Protein AF-A0A1Z5LEN4-F1 (afdb_monomer_lite)

pLDDT: mean 78.96, std 21.36, range [36.31, 98.56]

Secondary structure (DSSP, 8-state):
--HHHHHHHHHHHHHHHHHHHHHS-----S--TTHHHHHHHHHHHHHHHHHHHHHHHHHHHHHHHHHHHHHHHHHHHHHHHHHHHHHHHHHHHHHHHHHHHHHHHHHHHHHHHHHHHHHHHHHHHHHHHHHHHHHHHHHHHHHHHHHHHHHHHHHHHHHHHHHHHHHHHHHHHHHHHHHHHHHHHHHHHHHHHHHHHHHHHHHHHHHHHHHHS---------S----TTS--S---HHHHHHHHHHHH------------------------------PPPPPP--

Radius of gyration: 89.05 Å; chains: 1; bounding box: 167×60×240 Å

Structure (mmCIF, N/CA/C/O backbone):
data_AF-A0A1Z5LEN4-F1
#
_entry.id   AF-A0A1Z5LEN4-F1
#
loop_
_atom_site.group_PDB
_atom_site.id
_atom_site.type_symbol
_atom_site.label_atom_id
_atom_site.label_alt_id
_atom_site.label_comp_id
_atom_site.label_asym_id
_atom_site.label_entity_id
_atom_site.label_seq_id
_atom_site.pdbx_PDB_ins_code
_atom_site.Cartn_x
_atom_site.Cartn_y
_atom_site.Cartn_z
_atom_site.occupancy
_atom_site.B_iso_or_equiv
_atom_site.auth_seq_id
_atom_site.auth_comp_id
_atom_site.auth_asym_id
_atom_site.auth_atom_id
_atom_site.pdbx_PDB_model_num
ATOM 1 N N . MET A 1 1 ? 47.165 37.281 -137.005 1.00 55.81 1 MET A N 1
ATOM 2 C CA . MET A 1 1 ? 47.012 37.035 -135.549 1.00 55.81 1 MET A CA 1
ATOM 3 C C . MET A 1 1 ? 46.888 35.556 -135.161 1.00 55.81 1 MET A C 1
ATOM 5 O O . MET A 1 1 ? 47.141 35.258 -134.006 1.00 55.81 1 MET A O 1
ATOM 9 N N . LEU A 1 2 ? 46.573 34.624 -136.074 1.00 56.28 2 LEU A N 1
ATOM 10 C CA . LEU A 1 2 ? 46.607 33.175 -135.789 1.00 56.28 2 LEU A CA 1
ATOM 11 C C . LEU A 1 2 ? 47.996 32.533 -135.992 1.00 56.28 2 LEU A C 1
ATOM 13 O O . LEU A 1 2 ? 48.290 31.515 -135.376 1.00 56.28 2 LEU A O 1
ATOM 17 N N . GLU A 1 3 ? 48.879 33.141 -136.791 1.00 65.62 3 GLU A N 1
ATOM 18 C CA . GLU A 1 3 ? 50.239 32.616 -137.015 1.00 65.62 3 GLU A CA 1
ATOM 19 C C . GLU A 1 3 ? 51.148 32.733 -135.787 1.00 65.62 3 GLU A C 1
ATOM 21 O O . GLU A 1 3 ? 51.896 31.810 -135.491 1.00 65.62 3 GLU A O 1
ATOM 26 N N . ASN A 1 4 ? 51.002 33.803 -135.002 1.00 70.56 4 ASN A N 1
ATOM 27 C CA . ASN A 1 4 ? 51.760 33.983 -133.761 1.00 70.56 4 ASN A CA 1
ATOM 28 C C . ASN A 1 4 ? 51.373 32.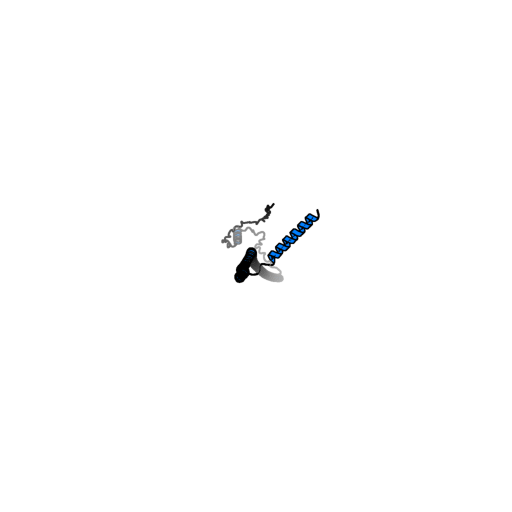918 -132.709 1.00 70.56 4 ASN A C 1
ATOM 30 O O . ASN A 1 4 ? 52.216 32.404 -131.985 1.00 70.56 4 ASN A O 1
ATOM 34 N N . LEU A 1 5 ? 50.101 32.501 -132.682 1.00 72.06 5 LEU A N 1
ATOM 35 C CA . LEU A 1 5 ? 49.625 31.414 -131.817 1.00 72.06 5 LEU A CA 1
ATOM 36 C C . LEU A 1 5 ? 50.157 30.046 -132.277 1.00 72.06 5 LEU A C 1
ATOM 38 O O . LEU A 1 5 ? 50.504 29.213 -131.444 1.00 72.06 5 LEU A O 1
ATOM 42 N N . ARG A 1 6 ? 50.286 29.840 -133.595 1.00 78.25 6 ARG A N 1
ATOM 43 C CA . ARG A 1 6 ? 50.890 28.637 -134.182 1.00 78.25 6 ARG A CA 1
ATOM 44 C C . ARG A 1 6 ? 52.378 28.530 -133.838 1.00 78.25 6 ARG A C 1
ATOM 46 O O . ARG A 1 6 ? 52.797 27.469 -133.396 1.00 78.25 6 ARG A O 1
ATOM 53 N N . GLU A 1 7 ? 53.156 29.605 -133.971 1.00 77.94 7 GLU A N 1
ATOM 54 C CA . GLU A 1 7 ? 54.572 29.619 -133.561 1.00 77.94 7 GLU A CA 1
ATOM 55 C C . GLU A 1 7 ? 54.745 29.342 -132.065 1.00 77.94 7 GLU A C 1
ATOM 57 O O . GLU A 1 7 ? 55.601 28.542 -131.689 1.00 77.94 7 GLU A O 1
ATOM 62 N N . LYS A 1 8 ? 53.887 29.911 -131.207 1.00 77.81 8 LYS A N 1
ATOM 63 C CA . LYS A 1 8 ? 53.914 29.598 -129.770 1.00 77.81 8 LYS A CA 1
ATOM 64 C C . LYS A 1 8 ? 53.564 28.142 -129.475 1.00 77.81 8 LYS A C 1
ATOM 66 O O . LYS A 1 8 ? 54.169 27.555 -128.587 1.00 77.81 8 LYS A O 1
ATOM 71 N N . P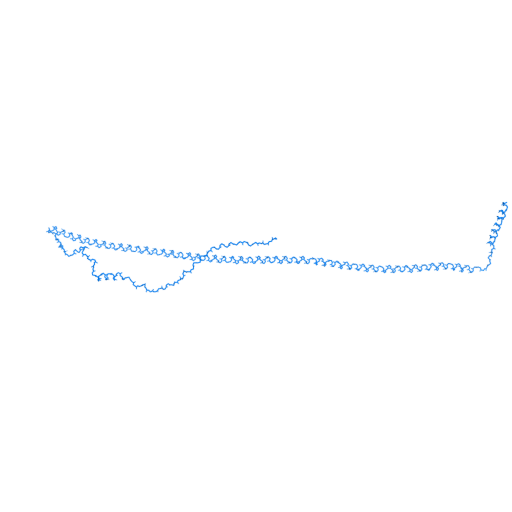HE A 1 9 ? 52.643 27.536 -130.222 1.00 79.31 9 PHE A N 1
ATOM 72 C CA . PHE A 1 9 ? 52.327 26.116 -130.056 1.00 79.31 9 PHE A CA 1
ATOM 73 C C . PHE A 1 9 ? 53.481 25.212 -130.514 1.00 79.31 9 PHE A C 1
ATOM 75 O O . PHE A 1 9 ? 53.780 24.231 -129.839 1.00 79.31 9 PHE A O 1
ATOM 82 N N . TYR A 1 10 ? 54.178 25.568 -131.602 1.00 78.31 10 TYR A N 1
ATOM 83 C CA . TYR A 1 10 ? 55.389 24.857 -132.029 1.00 78.31 10 TYR A CA 1
ATOM 84 C C . TYR A 1 10 ? 56.527 24.992 -131.013 1.00 78.31 10 TYR A C 1
ATOM 86 O O . TYR A 1 10 ? 57.154 23.987 -130.701 1.00 78.31 10 TYR A O 1
ATOM 94 N N . SER A 1 11 ? 56.748 26.181 -130.442 1.00 77.19 11 SER A N 1
ATOM 95 C CA . SER A 1 11 ? 57.733 26.392 -129.368 1.00 77.19 11 SER A CA 1
ATOM 96 C C . SER A 1 11 ? 57.402 25.568 -128.123 1.00 77.19 11 SER A C 1
ATOM 98 O O . SER A 1 11 ? 58.272 24.873 -127.618 1.00 77.19 11 SER A O 1
ATOM 100 N N . VAL A 1 12 ? 56.143 25.550 -127.675 1.00 80.50 12 VAL A N 1
ATOM 101 C CA . VAL A 1 12 ? 55.735 24.752 -126.505 1.00 80.50 12 VAL A CA 1
ATOM 102 C C . VAL A 1 12 ? 55.845 23.252 -126.780 1.00 80.50 12 VAL A C 1
ATOM 104 O O . VAL A 1 12 ? 56.253 22.492 -125.906 1.00 80.50 12 VAL A O 1
ATOM 107 N N . GLN A 1 13 ? 55.517 22.805 -127.994 1.00 78.94 13 GLN A N 1
ATOM 108 C CA . GLN A 1 13 ? 55.684 21.407 -128.382 1.00 78.94 13 GLN A CA 1
ATOM 109 C C . GLN A 1 13 ? 57.166 21.015 -128.440 1.00 78.94 13 GLN A C 1
ATOM 111 O O . GLN A 1 13 ? 57.513 19.902 -128.045 1.00 78.94 13 GLN A O 1
ATOM 116 N N . GLN A 1 14 ? 58.038 21.910 -128.902 1.00 75.81 14 GLN A N 1
ATOM 117 C CA . GLN A 1 14 ? 59.477 21.677 -128.959 1.00 75.81 14 GLN A CA 1
ATOM 118 C C . GLN A 1 14 ? 60.096 21.681 -127.556 1.00 75.81 14 GLN A C 1
ATOM 120 O O . GLN A 1 14 ? 60.809 20.739 -127.237 1.00 75.81 14 GLN A O 1
ATOM 125 N N . ASP A 1 15 ? 59.704 22.609 -126.679 1.00 75.88 15 ASP A N 1
ATOM 126 C CA . ASP A 1 15 ? 60.124 22.646 -125.270 1.00 75.88 15 ASP A CA 1
ATOM 127 C C . ASP A 1 15 ? 59.648 21.407 -124.497 1.00 75.88 15 ASP A C 1
ATOM 129 O O . ASP A 1 15 ? 60.394 20.829 -123.707 1.00 75.88 15 ASP A O 1
ATOM 133 N N . LEU A 1 16 ? 58.421 20.936 -124.750 1.00 76.88 16 LEU A N 1
ATOM 134 C CA . LEU A 1 16 ? 57.931 19.677 -124.181 1.00 76.88 16 LEU A CA 1
ATOM 135 C C . LEU A 1 16 ? 58.698 18.473 -124.727 1.00 76.88 16 LEU A C 1
ATOM 137 O O . LEU A 1 16 ? 59.003 17.560 -123.966 1.00 76.88 16 LEU A O 1
ATOM 141 N N . THR A 1 17 ? 59.037 18.468 -126.017 1.00 75.94 17 THR A N 1
ATOM 142 C CA . THR A 1 17 ? 59.793 17.374 -126.643 1.00 75.94 17 THR A CA 1
ATOM 143 C C . THR A 1 17 ? 61.252 17.361 -126.178 1.00 75.94 17 THR A C 1
ATOM 145 O O . THR A 1 17 ? 61.803 16.288 -125.948 1.00 75.94 17 THR A O 1
ATOM 148 N N . GLU A 1 18 ? 61.876 18.522 -125.978 1.00 68.38 18 GLU A N 1
ATOM 149 C CA . GLU A 1 18 ? 63.229 18.658 -125.428 1.00 68.38 18 GLU A CA 1
ATOM 150 C C . GLU A 1 18 ? 63.265 18.311 -123.934 1.00 68.38 18 GLU A C 1
ATOM 152 O O . GLU A 1 18 ? 64.155 17.579 -123.499 1.00 68.38 18 GLU A O 1
ATOM 157 N N . SER A 1 19 ? 62.243 18.706 -123.168 1.00 66.81 19 SER A N 1
ATOM 158 C CA . SER A 1 19 ? 62.073 18.290 -121.771 1.00 66.81 19 SER A CA 1
ATOM 159 C C . SER A 1 19 ? 61.919 16.768 -121.650 1.00 66.81 19 SER A C 1
ATOM 161 O O . SER A 1 19 ? 62.643 16.132 -120.885 1.00 66.81 19 SER A O 1
ATOM 163 N N . LEU A 1 20 ? 61.076 16.135 -122.478 1.00 67.75 20 LEU A N 1
ATOM 164 C CA . LEU A 1 20 ? 60.919 14.672 -122.494 1.00 67.75 20 LEU A CA 1
ATOM 165 C C . LEU A 1 20 ? 62.183 13.948 -122.975 1.00 67.75 20 LEU A C 1
ATOM 167 O O . LEU A 1 20 ? 62.536 12.897 -122.436 1.00 67.75 20 LEU A O 1
ATOM 171 N N . ARG A 1 21 ? 62.916 14.508 -123.941 1.00 65.44 21 ARG A N 1
ATOM 172 C CA . ARG A 1 21 ? 64.181 13.925 -124.409 1.00 65.44 21 ARG A CA 1
ATOM 173 C C . ARG A 1 21 ? 65.268 13.972 -123.327 1.00 65.44 21 ARG A C 1
ATOM 175 O O . ARG A 1 21 ? 66.026 13.011 -123.221 1.00 65.44 21 ARG A O 1
ATOM 182 N N . ASN A 1 22 ? 65.271 14.993 -122.466 1.00 60.12 22 ASN A N 1
ATOM 183 C CA . ASN A 1 22 ? 66.148 15.056 -121.291 1.00 60.12 22 ASN A CA 1
ATOM 184 C C . ASN A 1 22 ? 65.773 14.060 -120.178 1.00 60.12 22 ASN A C 1
ATOM 186 O O . ASN A 1 22 ? 66.643 13.692 -119.392 1.00 60.12 22 ASN A O 1
ATOM 190 N N . PHE A 1 23 ? 64.528 13.573 -120.124 1.00 53.78 23 PHE A N 1
ATOM 191 C CA . PHE A 1 23 ? 64.125 12.522 -119.179 1.00 53.78 23 PHE A CA 1
ATOM 192 C C . PHE A 1 23 ? 64.352 11.092 -119.696 1.00 53.78 23 PHE A C 1
ATOM 194 O O . PHE A 1 23 ? 64.382 10.165 -118.891 1.00 53.78 23 PHE A O 1
ATOM 201 N N . THR A 1 24 ? 64.545 10.892 -121.007 1.00 54.00 24 THR A N 1
ATOM 202 C CA . THR A 1 24 ? 64.534 9.541 -121.611 1.00 54.00 24 THR A CA 1
ATOM 203 C C . THR A 1 24 ? 65.908 9.032 -122.081 1.00 54.00 24 THR A C 1
ATOM 205 O O . THR A 1 24 ? 65.989 7.950 -122.655 1.00 54.00 24 THR A O 1
ATOM 208 N N . LEU A 1 25 ? 67.012 9.751 -121.831 1.00 48.91 25 LEU A N 1
ATOM 209 C CA . LEU A 1 25 ? 68.362 9.246 -122.124 1.00 48.91 25 LEU A CA 1
ATOM 210 C C . LEU A 1 25 ? 69.426 9.792 -121.156 1.00 48.91 25 LEU A C 1
ATOM 212 O O . LEU A 1 25 ? 70.286 10.585 -121.528 1.00 48.91 25 LEU A O 1
ATOM 216 N N . VAL A 1 26 ? 69.397 9.315 -119.912 1.00 45.88 26 VAL A N 1
ATOM 217 C CA . VAL A 1 26 ? 70.617 9.192 -119.101 1.00 45.88 26 VAL A CA 1
ATOM 218 C C . VAL A 1 26 ? 70.755 7.719 -118.745 1.00 45.88 26 VAL A C 1
ATOM 220 O O . VAL A 1 26 ? 70.235 7.241 -117.739 1.00 45.88 26 VAL A O 1
ATOM 223 N N . GLU A 1 27 ? 71.409 6.989 -119.647 1.00 44.22 27 GLU A N 1
ATOM 224 C CA . GLU A 1 27 ? 71.818 5.611 -119.424 1.00 44.22 27 GLU A CA 1
ATOM 225 C C . GLU A 1 27 ? 72.762 5.507 -118.219 1.00 44.22 27 GLU A C 1
ATOM 227 O O . GLU A 1 27 ? 73.628 6.344 -117.950 1.00 44.22 27 GLU A O 1
ATOM 232 N N . VAL A 1 28 ? 72.540 4.427 -117.481 1.00 48.22 28 VAL A N 1
ATOM 233 C CA . VAL A 1 28 ? 73.192 4.017 -116.246 1.00 48.22 28 VAL A CA 1
ATOM 234 C C . VAL A 1 28 ? 74.698 3.850 -116.444 1.00 48.22 28 VAL A C 1
ATOM 236 O O . VAL A 1 28 ? 75.152 2.937 -117.126 1.00 48.22 28 VAL A O 1
ATOM 239 N N . SER A 1 29 ? 75.483 4.674 -115.751 1.00 40.59 29 SER A N 1
ATOM 240 C CA . SER A 1 29 ? 76.912 4.439 -115.515 1.00 40.59 29 SER A CA 1
ATOM 241 C C . SER A 1 29 ? 77.114 3.963 -114.067 1.00 40.59 29 SER A C 1
ATOM 243 O O . SER A 1 29 ? 77.237 4.755 -113.138 1.00 40.59 29 SER A O 1
ATOM 245 N N . THR A 1 30 ? 76.987 2.649 -113.865 1.00 45.97 30 THR A N 1
ATOM 246 C CA . THR A 1 30 ? 77.842 1.771 -113.027 1.00 45.97 30 THR A CA 1
ATOM 247 C C . THR A 1 30 ? 78.454 2.252 -111.689 1.00 45.97 30 THR A C 1
ATOM 249 O O . THR A 1 30 ? 79.487 1.724 -111.285 1.00 45.97 30 THR A O 1
ATOM 252 N N . GLN A 1 31 ? 77.813 3.143 -110.919 1.00 46.28 31 GLN A N 1
ATOM 253 C CA . GLN A 1 31 ? 78.224 3.452 -109.526 1.00 46.28 31 GLN A CA 1
ATOM 254 C C . GLN A 1 31 ? 77.080 3.616 -108.495 1.00 46.28 31 GLN A C 1
ATOM 256 O O . GLN A 1 31 ? 77.348 3.853 -107.320 1.00 46.28 31 GLN A O 1
ATOM 261 N N . LYS A 1 32 ? 75.805 3.434 -108.874 1.00 41.22 32 LYS A N 1
ATOM 262 C CA . LYS A 1 32 ? 74.643 3.712 -107.993 1.00 41.22 32 LYS A CA 1
ATOM 263 C C . LYS A 1 32 ? 74.188 2.568 -107.073 1.00 41.22 32 LYS A C 1
ATOM 265 O O . LYS A 1 32 ? 73.579 2.830 -106.043 1.00 41.22 32 LYS A O 1
ATOM 270 N N . HIS A 1 33 ? 74.537 1.317 -107.370 1.00 43.06 33 HIS A N 1
ATOM 271 C CA . HIS A 1 33 ? 73.877 0.159 -106.745 1.00 43.06 33 HIS A CA 1
ATOM 272 C C . HIS A 1 33 ? 74.261 -0.129 -105.274 1.00 43.06 33 HIS A C 1
ATOM 274 O O . HIS A 1 33 ? 73.631 -0.972 -104.641 1.00 43.06 33 HIS A O 1
ATOM 280 N N . LYS A 1 34 ? 75.286 0.544 -104.719 1.00 44.47 34 LYS A N 1
ATOM 281 C CA . LYS A 1 34 ? 75.640 0.462 -103.283 1.00 44.47 34 LYS A CA 1
ATOM 282 C C . LYS A 1 34 ? 75.012 1.572 -102.438 1.00 44.47 34 LYS A C 1
ATOM 284 O O . LYS A 1 34 ? 74.640 1.308 -101.306 1.00 44.47 34 LYS A O 1
ATOM 289 N N . LEU A 1 35 ? 74.867 2.780 -102.986 1.00 49.25 35 LEU A N 1
ATOM 290 C CA . LEU A 1 35 ? 74.254 3.900 -102.266 1.00 49.25 35 LEU A CA 1
ATOM 291 C C . LEU A 1 35 ? 72.730 3.758 -102.228 1.00 49.25 35 LEU A C 1
ATOM 293 O O . LEU A 1 35 ? 72.135 3.979 -101.186 1.00 49.25 35 LEU A O 1
ATOM 297 N N . GLU A 1 36 ? 72.093 3.312 -103.311 1.00 47.50 36 GLU A N 1
ATOM 298 C CA . GLU A 1 36 ? 70.630 3.158 -103.354 1.00 47.50 36 GLU A CA 1
ATOM 299 C C . GLU A 1 36 ? 70.115 2.140 -102.319 1.00 47.50 36 GLU A C 1
ATOM 301 O O . GLU A 1 36 ? 69.117 2.394 -101.653 1.00 47.50 36 GLU A O 1
ATOM 306 N N . HIS A 1 37 ? 70.863 1.054 -102.085 1.00 51.31 37 HIS A N 1
ATOM 307 C CA . HIS A 1 37 ? 70.510 0.040 -101.088 1.00 51.31 37 HIS A CA 1
ATOM 308 C C . HIS A 1 37 ? 70.698 0.526 -99.641 1.00 51.31 37 HIS A C 1
ATOM 310 O O . HIS A 1 37 ? 69.902 0.175 -98.775 1.00 51.31 37 HIS A O 1
ATOM 316 N N . ASP A 1 38 ? 71.704 1.367 -99.374 1.00 53.91 38 ASP A N 1
ATOM 317 C CA . ASP A 1 38 ? 71.895 1.986 -98.056 1.00 53.91 38 ASP A CA 1
ATOM 318 C C . ASP A 1 38 ? 70.868 3.101 -97.789 1.00 53.91 38 ASP A C 1
ATOM 320 O O . ASP A 1 38 ? 70.383 3.215 -96.666 1.00 53.91 38 ASP A O 1
ATOM 324 N N . TYR A 1 39 ? 70.468 3.881 -98.803 1.00 55.31 39 TYR A N 1
ATOM 325 C CA . TYR A 1 39 ? 69.417 4.901 -98.670 1.00 55.31 39 TYR A CA 1
ATOM 326 C C . TYR A 1 39 ? 68.023 4.283 -98.496 1.00 55.31 39 TYR A C 1
ATOM 328 O O . TYR A 1 39 ? 67.263 4.743 -97.646 1.00 55.31 39 TYR A O 1
ATOM 336 N N . GLU A 1 40 ? 67.693 3.227 -99.242 1.00 56.28 40 GLU A N 1
ATOM 337 C CA . GLU A 1 40 ? 66.425 2.502 -99.104 1.00 56.28 40 GLU A CA 1
ATOM 338 C C . GLU A 1 40 ? 66.351 1.775 -97.752 1.00 56.28 40 GLU A C 1
ATOM 340 O O . GLU A 1 40 ? 65.358 1.909 -97.038 1.00 56.28 40 GLU A O 1
ATOM 345 N N . LYS A 1 41 ? 67.447 1.127 -97.323 1.00 60.25 41 LYS A N 1
ATOM 346 C CA . LYS A 1 41 ? 67.565 0.506 -95.996 1.00 60.25 41 LYS A CA 1
ATOM 347 C C . LYS A 1 41 ? 67.463 1.526 -94.861 1.00 60.25 41 LYS A C 1
ATOM 349 O O . LYS A 1 41 ? 66.790 1.252 -93.872 1.00 60.25 41 LYS A O 1
ATOM 354 N N . HIS A 1 42 ? 68.077 2.703 -94.995 1.00 60.31 42 HIS A N 1
ATOM 355 C CA . HIS A 1 42 ? 67.987 3.784 -94.008 1.00 60.31 42 HIS A CA 1
ATOM 356 C C . HIS A 1 42 ? 66.581 4.405 -93.952 1.00 60.31 42 HIS A C 1
ATOM 358 O O . HIS A 1 42 ? 66.129 4.779 -92.873 1.00 60.31 42 HIS A O 1
ATOM 364 N N . LEU A 1 43 ? 65.854 4.484 -95.073 1.00 61.88 43 LEU A N 1
ATOM 365 C CA . LEU A 1 43 ? 64.452 4.923 -95.090 1.00 61.88 43 LEU A CA 1
ATOM 366 C C . LEU A 1 43 ? 63.530 3.889 -94.428 1.00 61.88 43 LEU A C 1
ATOM 368 O O . LEU A 1 43 ? 62.666 4.253 -93.630 1.00 61.88 43 LEU A O 1
ATOM 372 N N . THR A 1 44 ? 63.741 2.598 -94.706 1.00 64.81 44 THR A N 1
ATOM 373 C CA . THR A 1 44 ? 63.004 1.515 -94.037 1.00 64.81 44 THR A CA 1
ATOM 374 C C . THR A 1 44 ? 63.355 1.404 -92.552 1.00 64.81 44 THR A C 1
ATOM 376 O O . THR A 1 44 ? 62.461 1.166 -91.743 1.00 64.81 44 THR A O 1
ATOM 379 N N . ASN A 1 45 ? 64.614 1.650 -92.166 1.00 70.44 45 ASN A N 1
ATOM 380 C CA . ASN A 1 45 ? 65.028 1.714 -90.763 1.00 70.44 45 ASN A CA 1
ATOM 381 C C . ASN A 1 45 ? 64.429 2.931 -90.055 1.00 70.44 45 ASN A C 1
ATOM 383 O O . ASN A 1 45 ? 63.936 2.774 -88.950 1.00 70.44 45 ASN A O 1
ATOM 387 N N . ALA A 1 46 ? 64.382 4.107 -90.689 1.00 73.56 46 ALA A N 1
ATOM 388 C CA . ALA A 1 46 ? 63.745 5.290 -90.107 1.00 73.56 46 ALA A CA 1
ATOM 389 C C . ALA A 1 46 ? 62.241 5.070 -89.851 1.00 73.56 46 ALA A C 1
ATOM 391 O O . ALA A 1 46 ? 61.718 5.491 -88.821 1.00 73.56 46 ALA A O 1
ATOM 392 N N . GLY A 1 47 ? 61.547 4.360 -90.750 1.00 83.81 47 GLY A N 1
ATOM 393 C CA . GLY A 1 47 ? 60.161 3.937 -90.533 1.00 83.81 47 GLY A CA 1
ATOM 394 C C . GLY A 1 47 ? 60.010 2.930 -89.386 1.00 83.81 47 GLY A C 1
ATOM 395 O O . GLY A 1 47 ? 59.089 3.052 -88.580 1.00 83.81 47 GLY A O 1
ATOM 396 N N . ALA A 1 48 ? 60.930 1.966 -89.280 1.00 84.69 48 ALA A N 1
ATOM 397 C CA . ALA A 1 48 ? 60.944 0.975 -88.204 1.00 84.69 48 ALA A CA 1
ATOM 398 C C . ALA A 1 48 ? 61.283 1.590 -86.833 1.00 84.69 48 ALA A C 1
ATOM 400 O O . ALA A 1 48 ? 60.651 1.246 -85.840 1.00 84.69 48 ALA A O 1
ATOM 401 N N . GLU A 1 49 ? 62.229 2.528 -86.776 1.00 86.06 49 GLU A N 1
ATOM 402 C CA . GLU A 1 49 ? 62.615 3.263 -85.566 1.00 86.06 49 GLU A CA 1
ATOM 403 C C . GLU A 1 49 ? 61.485 4.175 -85.080 1.00 86.06 49 GLU A C 1
ATOM 405 O O . GLU A 1 49 ? 61.203 4.216 -83.884 1.00 86.06 49 GLU A O 1
ATOM 410 N N . LEU A 1 50 ? 60.781 4.852 -85.996 1.00 89.31 50 LEU A N 1
ATOM 411 C CA . LEU A 1 50 ? 59.612 5.664 -85.657 1.00 89.31 50 LEU A CA 1
ATOM 412 C C . LEU A 1 50 ? 58.461 4.803 -85.119 1.00 89.31 50 LEU A C 1
ATOM 414 O O . LEU A 1 50 ? 57.836 5.159 -84.120 1.00 89.31 50 LEU A O 1
ATOM 418 N N . LEU A 1 51 ? 58.192 3.662 -85.760 1.00 91.31 51 LEU A N 1
ATOM 419 C CA . LEU A 1 51 ? 57.182 2.717 -85.287 1.00 91.31 51 LEU A CA 1
ATOM 420 C C . LEU A 1 51 ? 57.553 2.156 -83.912 1.00 91.31 51 LEU A C 1
ATOM 422 O O . LEU A 1 51 ? 56.703 2.126 -83.027 1.00 91.31 51 LEU A O 1
ATOM 426 N N . HIS A 1 52 ? 58.815 1.766 -83.719 1.00 90.62 52 HIS A N 1
ATOM 427 C CA . HIS A 1 52 ? 59.319 1.288 -82.436 1.00 90.62 52 HIS A CA 1
ATOM 428 C C . HIS A 1 52 ? 59.192 2.365 -81.354 1.00 90.62 52 HIS A C 1
ATOM 430 O O . HIS A 1 52 ? 58.720 2.065 -80.265 1.00 90.62 52 HIS A O 1
ATOM 436 N N . TYR A 1 53 ? 59.549 3.622 -81.644 1.00 93.38 53 TYR A N 1
ATOM 437 C CA . TYR A 1 53 ? 59.388 4.736 -80.706 1.00 93.38 53 TYR A CA 1
ATOM 438 C C . TYR A 1 53 ? 57.934 4.876 -80.249 1.00 93.38 53 TYR A C 1
ATOM 440 O O . TYR A 1 53 ? 57.665 4.848 -79.050 1.00 93.38 53 TYR A O 1
ATOM 448 N N . TYR A 1 54 ? 56.985 4.946 -81.189 1.00 95.06 54 TYR A N 1
ATOM 449 C CA . TYR A 1 54 ? 55.573 5.039 -80.824 1.00 95.06 54 TYR A CA 1
ATOM 450 C C . TYR A 1 54 ? 55.081 3.794 -80.089 1.00 95.06 54 TYR A C 1
ATOM 452 O O . TYR A 1 54 ? 54.333 3.936 -79.129 1.00 95.06 54 TYR A O 1
ATOM 460 N N . GLN A 1 55 ? 55.499 2.593 -80.493 1.00 95.44 55 GLN A N 1
ATOM 461 C CA . GLN A 1 55 ? 55.121 1.355 -79.816 1.00 95.44 55 GLN A CA 1
ATOM 462 C C . GLN A 1 55 ? 55.620 1.328 -78.365 1.00 95.44 55 GLN A C 1
ATOM 464 O O . GLN A 1 55 ? 54.829 1.040 -77.472 1.00 95.44 55 GLN A O 1
ATOM 469 N N . SER A 1 56 ? 56.882 1.688 -78.118 1.00 94.44 56 SER A N 1
ATOM 470 C CA . SER A 1 56 ? 57.446 1.769 -76.766 1.00 94.44 56 SER A CA 1
ATOM 471 C C . SER A 1 56 ? 56.770 2.854 -75.928 1.00 94.44 56 SER A C 1
ATOM 473 O O . SER A 1 56 ? 56.410 2.603 -74.785 1.00 94.44 56 SER A O 1
ATOM 475 N N . THR A 1 57 ? 56.510 4.041 -76.488 1.00 95.12 57 THR A N 1
ATOM 476 C CA . THR A 1 57 ? 55.779 5.096 -75.765 1.00 95.12 57 THR A CA 1
ATOM 477 C C . THR A 1 57 ? 54.342 4.675 -75.441 1.00 95.12 57 THR A C 1
ATOM 479 O O . THR A 1 57 ? 53.842 4.964 -74.356 1.00 95.12 57 THR A O 1
ATOM 482 N N . TRP A 1 58 ? 53.664 3.967 -76.349 1.00 96.75 58 TRP A N 1
ATOM 483 C CA . TRP A 1 58 ? 52.334 3.412 -76.085 1.00 96.75 58 TRP A CA 1
ATOM 484 C C . TRP A 1 58 ? 52.359 2.342 -74.992 1.00 96.75 58 TRP A C 1
ATOM 486 O O . TRP A 1 58 ? 51.468 2.333 -74.146 1.00 96.75 58 TRP A O 1
ATOM 496 N N . GLU A 1 59 ? 53.368 1.473 -74.989 1.00 96.12 59 GLU A N 1
ATOM 497 C CA . GLU A 1 59 ? 53.576 0.467 -73.944 1.00 96.12 59 GLU A CA 1
ATOM 498 C C . GLU A 1 59 ? 53.816 1.120 -72.573 1.00 96.12 59 GLU A C 1
ATOM 500 O O . GLU A 1 59 ? 53.170 0.748 -71.596 1.00 96.12 59 GLU A O 1
ATOM 505 N N . GLU A 1 60 ? 54.659 2.154 -72.499 1.00 96.56 60 GLU A N 1
ATOM 506 C CA . GLU A 1 60 ? 54.889 2.928 -71.272 1.00 96.56 60 GLU A CA 1
ATOM 507 C C . GLU A 1 60 ? 53.598 3.580 -70.753 1.00 96.56 60 GLU A C 1
ATOM 509 O O . GLU A 1 60 ? 53.256 3.438 -69.578 1.00 96.56 60 GLU A O 1
ATOM 514 N N . ILE A 1 61 ? 52.834 4.248 -71.627 1.00 96.50 61 ILE A N 1
ATOM 515 C CA . ILE A 1 61 ? 51.544 4.857 -71.263 1.00 96.50 61 ILE A CA 1
ATOM 516 C C . ILE A 1 61 ? 50.550 3.792 -70.787 1.00 96.50 61 ILE A C 1
ATOM 518 O O . ILE A 1 61 ? 49.810 4.026 -69.829 1.00 96.50 61 ILE A O 1
ATOM 522 N N . HIS A 1 62 ? 50.516 2.626 -71.436 1.00 97.12 62 HIS A N 1
ATOM 523 C CA . HIS A 1 62 ? 49.644 1.528 -71.033 1.00 97.12 62 HIS A CA 1
ATOM 524 C C . HIS A 1 62 ? 50.002 1.012 -69.637 1.00 97.12 62 HIS A C 1
ATOM 526 O O . HIS A 1 62 ? 49.113 0.915 -68.792 1.00 97.12 62 HIS A O 1
ATOM 532 N N . ASN A 1 63 ? 51.291 0.794 -69.365 1.00 96.69 63 ASN A N 1
ATOM 533 C CA . ASN A 1 63 ? 51.774 0.380 -68.049 1.00 96.69 63 ASN A CA 1
ATOM 534 C C . ASN A 1 63 ? 51.415 1.411 -66.967 1.00 96.69 63 ASN A C 1
ATOM 536 O O . ASN A 1 63 ? 50.896 1.040 -65.915 1.00 96.69 63 ASN A O 1
ATOM 540 N N . TYR A 1 64 ? 51.595 2.712 -67.233 1.00 97.25 64 TYR A N 1
ATOM 541 C CA . TYR A 1 64 ? 51.191 3.761 -66.289 1.00 97.25 64 TYR A CA 1
ATOM 542 C C . TYR A 1 64 ? 49.681 3.794 -66.044 1.00 97.25 64 TYR A C 1
ATOM 544 O O . TYR A 1 64 ? 49.249 3.994 -64.907 1.00 97.25 64 TYR A O 1
ATOM 552 N N . ASN A 1 65 ? 48.865 3.583 -67.079 1.00 97.25 65 ASN A N 1
ATOM 553 C CA . ASN A 1 65 ? 47.417 3.493 -66.917 1.00 97.25 65 ASN A CA 1
ATOM 554 C C . ASN A 1 65 ? 47.005 2.258 -66.111 1.00 97.25 65 ASN A C 1
ATOM 556 O O . ASN A 1 65 ? 46.103 2.364 -65.284 1.00 97.25 65 ASN A O 1
ATOM 560 N N . GLU A 1 66 ? 47.662 1.115 -66.310 1.00 97.06 66 GLU A N 1
ATOM 561 C CA . GLU A 1 66 ? 47.381 -0.102 -65.547 1.00 97.06 66 GLU A CA 1
ATOM 562 C C . GLU A 1 66 ? 47.761 0.064 -64.068 1.00 97.06 66 GLU A C 1
ATOM 564 O O . GLU A 1 66 ? 46.978 -0.279 -63.182 1.00 97.06 66 GLU A O 1
ATOM 569 N N . GLU A 1 67 ? 48.922 0.657 -63.774 1.00 96.69 67 GLU A N 1
ATOM 570 C CA . GLU A 1 67 ? 49.310 0.989 -62.399 1.00 96.69 67 GLU A CA 1
ATOM 571 C C . GLU A 1 67 ? 48.357 1.996 -61.749 1.00 96.69 67 GLU A C 1
ATOM 573 O O . GLU A 1 67 ? 48.018 1.860 -60.572 1.00 96.69 67 GLU A O 1
ATOM 578 N N . ASN A 1 68 ? 47.915 3.011 -62.495 1.00 97.31 68 ASN A N 1
ATOM 579 C CA . ASN A 1 68 ? 46.957 3.990 -61.993 1.00 97.31 68 ASN A CA 1
ATOM 580 C C . ASN A 1 68 ? 45.586 3.349 -61.724 1.00 97.31 68 ASN A C 1
ATOM 582 O O . ASN A 1 68 ? 44.972 3.636 -60.700 1.00 97.31 68 ASN A O 1
ATOM 586 N N . ALA A 1 69 ? 45.132 2.438 -62.592 1.00 97.56 69 ALA A N 1
ATOM 587 C CA . ALA A 1 69 ? 43.904 1.677 -62.381 1.00 97.56 69 ALA A CA 1
ATOM 588 C C . ALA A 1 69 ? 43.988 0.804 -61.118 1.00 97.56 69 ALA A C 1
ATOM 590 O O . ALA A 1 69 ? 43.067 0.836 -60.305 1.00 97.56 69 ALA A O 1
ATOM 591 N N . LYS A 1 70 ? 45.116 0.112 -60.896 1.00 97.31 70 LYS A N 1
ATOM 592 C CA . LYS A 1 70 ? 45.357 -0.677 -59.671 1.00 97.31 70 LYS A CA 1
ATOM 593 C C . LYS A 1 70 ? 45.329 0.193 -58.414 1.00 97.31 70 LYS A C 1
ATOM 595 O O . LYS A 1 70 ? 44.636 -0.131 -57.458 1.00 97.31 70 LYS A O 1
ATOM 600 N N . LYS A 1 71 ? 46.016 1.341 -58.427 1.00 97.12 71 LYS A N 1
ATOM 601 C CA . LYS A 1 71 ? 45.999 2.290 -57.297 1.00 97.12 71 LYS A CA 1
ATOM 602 C C . LYS A 1 71 ? 44.600 2.860 -57.043 1.00 97.12 71 LYS A C 1
ATOM 604 O O . LYS A 1 71 ? 44.228 3.059 -55.890 1.00 97.12 71 LYS A O 1
ATOM 609 N N . ALA A 1 72 ? 43.820 3.120 -58.093 1.00 97.69 72 ALA A N 1
ATOM 610 C CA . ALA A 1 72 ? 42.437 3.569 -57.956 1.00 97.69 72 ALA A CA 1
ATOM 611 C C . ALA A 1 72 ? 41.543 2.488 -57.323 1.00 97.69 72 ALA A C 1
ATOM 613 O O . ALA A 1 72 ? 40.740 2.813 -56.452 1.00 97.69 72 ALA A O 1
ATOM 614 N N . GLU A 1 73 ? 41.720 1.218 -57.699 1.00 97.31 73 GLU A N 1
ATOM 615 C CA . GLU A 1 73 ? 41.016 0.081 -57.091 1.00 97.31 73 GLU A CA 1
ATOM 616 C C . GLU A 1 73 ? 41.387 -0.095 -55.607 1.00 97.31 73 GLU A C 1
ATOM 618 O O . GLU A 1 73 ? 40.507 -0.250 -54.762 1.00 97.31 73 GLU A O 1
ATOM 623 N N . GLU A 1 74 ? 42.670 0.022 -55.250 1.00 97.12 74 GLU A N 1
ATOM 624 C CA . GLU A 1 74 ? 43.114 -0.012 -53.848 1.00 97.12 74 GLU A CA 1
ATOM 625 C C . GLU A 1 74 ? 42.451 1.096 -53.014 1.00 97.12 74 GLU A C 1
ATOM 627 O O . GLU A 1 74 ? 41.940 0.841 -51.920 1.00 97.12 74 GLU A O 1
ATOM 632 N N . VAL A 1 75 ? 42.402 2.322 -53.542 1.00 98.06 75 VAL A N 1
ATOM 633 C CA . VAL A 1 75 ? 41.735 3.450 -52.878 1.00 98.06 75 VAL A CA 1
ATOM 634 C C . VAL A 1 75 ? 40.232 3.205 -52.740 1.00 98.06 75 VAL A C 1
ATOM 636 O O . VAL A 1 75 ? 39.684 3.460 -51.668 1.00 98.06 75 VAL A O 1
ATOM 639 N N . ASP A 1 76 ? 39.568 2.677 -53.769 1.00 97.94 76 ASP A N 1
ATOM 640 C CA . ASP A 1 76 ? 38.139 2.352 -53.718 1.00 97.94 76 ASP A CA 1
ATOM 641 C C . ASP A 1 76 ? 37.836 1.299 -52.642 1.00 97.94 76 ASP A C 1
ATOM 643 O O . ASP A 1 76 ? 36.927 1.477 -51.828 1.00 97.94 76 ASP A O 1
ATOM 647 N N . THR A 1 77 ? 38.669 0.257 -52.538 1.00 97.25 77 THR A N 1
ATOM 648 C CA . THR A 1 77 ? 38.508 -0.773 -51.498 1.00 97.25 77 THR A CA 1
ATOM 649 C C . THR A 1 77 ? 38.652 -0.190 -50.088 1.00 97.25 77 THR A C 1
ATOM 651 O O . THR A 1 77 ? 37.867 -0.520 -49.192 1.00 97.25 77 THR A O 1
ATOM 654 N N . LEU A 1 78 ? 39.602 0.733 -49.887 1.00 97.50 78 LEU A N 1
ATOM 655 C CA . LEU A 1 78 ? 39.804 1.416 -48.611 1.00 97.50 78 LEU A CA 1
ATOM 656 C C . LEU A 1 78 ? 38.625 2.341 -48.274 1.00 97.50 78 LEU A C 1
ATOM 658 O O . LEU A 1 78 ? 38.148 2.334 -47.136 1.00 97.50 78 LEU A O 1
ATOM 662 N N . ILE A 1 79 ? 38.129 3.106 -49.253 1.00 97.88 79 ILE A N 1
ATOM 663 C CA . ILE A 1 79 ? 36.952 3.970 -49.093 1.00 97.88 79 ILE A CA 1
ATOM 664 C C . ILE A 1 79 ? 35.722 3.126 -48.745 1.00 97.88 79 ILE A C 1
ATOM 666 O O . ILE A 1 79 ? 34.993 3.476 -47.815 1.00 97.88 79 ILE A O 1
ATOM 670 N N . GLY A 1 80 ? 35.515 1.993 -49.420 1.00 98.00 80 GLY A N 1
ATOM 671 C CA . GLY A 1 80 ? 34.427 1.061 -49.129 1.00 98.00 80 GLY A CA 1
ATOM 672 C C . GLY A 1 80 ? 34.486 0.516 -47.700 1.00 98.00 80 GLY A C 1
ATOM 673 O O . GLY A 1 80 ? 33.478 0.525 -46.985 1.00 98.00 80 GLY A O 1
ATOM 674 N N . ALA A 1 81 ? 35.676 0.114 -47.243 1.00 97.31 81 ALA A N 1
ATOM 675 C CA . ALA A 1 81 ? 35.886 -0.354 -45.874 1.00 97.31 81 ALA A CA 1
ATOM 676 C C . ALA A 1 81 ? 35.601 0.745 -44.834 1.00 97.31 81 ALA A C 1
ATOM 678 O O . ALA A 1 81 ? 34.864 0.509 -43.871 1.00 97.31 81 ALA A O 1
ATOM 679 N N . MET A 1 82 ? 36.119 1.961 -45.048 1.00 97.38 82 MET A N 1
ATOM 680 C CA . MET A 1 82 ? 35.853 3.108 -44.173 1.00 97.38 82 MET A CA 1
ATOM 681 C C . MET A 1 82 ? 34.365 3.462 -44.141 1.00 97.38 82 MET A C 1
ATOM 683 O O . MET A 1 82 ? 33.805 3.671 -43.066 1.00 97.38 82 MET A O 1
ATOM 687 N N . HIS A 1 83 ? 33.698 3.485 -45.296 1.00 97.56 83 HIS A N 1
ATOM 688 C CA . HIS A 1 83 ? 32.269 3.765 -45.385 1.00 97.56 83 HIS A CA 1
ATOM 689 C C . HIS A 1 83 ? 31.448 2.746 -44.586 1.00 97.56 83 HIS A C 1
ATOM 691 O O . HIS A 1 83 ? 30.582 3.133 -43.802 1.00 97.56 83 HIS A O 1
ATOM 697 N N . SER A 1 84 ? 31.754 1.450 -44.717 1.00 97.44 84 SER A N 1
ATOM 698 C CA . SER A 1 84 ? 31.099 0.400 -43.929 1.00 97.44 84 SER A CA 1
ATOM 699 C C . SER A 1 84 ? 31.311 0.597 -42.424 1.00 97.44 84 SER A C 1
ATOM 701 O O . SER A 1 84 ? 30.362 0.476 -41.647 1.00 97.44 84 SER A O 1
ATOM 703 N N . GLN A 1 85 ? 32.533 0.933 -42.000 1.00 97.38 85 GLN A N 1
ATOM 704 C CA . GLN A 1 85 ? 32.839 1.184 -40.592 1.00 97.38 85 GLN A CA 1
ATOM 705 C C . GLN A 1 85 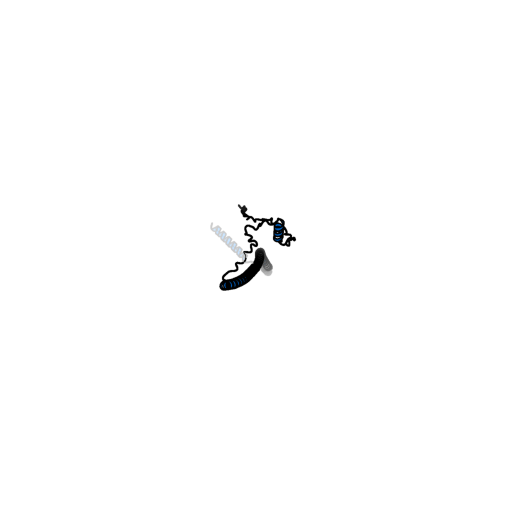? 32.067 2.396 -40.058 1.00 97.38 85 GLN A C 1
ATOM 707 O O . GLN A 1 85 ? 31.444 2.310 -39.000 1.00 97.38 85 GLN A O 1
ATOM 712 N N . PHE A 1 86 ? 32.059 3.515 -40.787 1.00 97.31 86 PHE A N 1
ATOM 713 C CA . PHE A 1 86 ? 31.309 4.705 -40.386 1.00 97.31 86 PHE A CA 1
ATOM 714 C C . PHE A 1 86 ? 29.807 4.447 -40.338 1.00 97.31 86 PHE A C 1
ATOM 716 O O . PHE A 1 86 ? 29.140 4.905 -39.411 1.00 97.31 86 PHE A O 1
ATOM 723 N N . HIS A 1 87 ? 29.277 3.674 -41.284 1.00 97.88 87 HIS A N 1
ATOM 724 C CA . HIS A 1 87 ? 27.873 3.294 -41.280 1.00 97.88 87 HIS A CA 1
ATOM 725 C C . HIS A 1 87 ? 27.513 2.461 -40.040 1.00 97.88 87 HIS A C 1
ATOM 727 O O . HIS A 1 87 ? 26.508 2.731 -39.383 1.00 97.88 87 HIS A O 1
ATOM 733 N N . GLN A 1 88 ? 28.367 1.508 -39.658 1.00 97.69 88 GLN A N 1
ATOM 734 C CA . GLN A 1 88 ? 28.181 0.712 -38.444 1.00 97.69 88 GLN A CA 1
ATOM 735 C C . GLN A 1 88 ? 28.253 1.566 -37.169 1.00 97.69 88 GLN A C 1
ATOM 737 O O . GLN A 1 88 ? 27.402 1.434 -36.289 1.00 97.69 88 GLN A O 1
ATOM 742 N N . GLN A 1 89 ? 29.227 2.474 -37.080 1.00 97.25 89 GLN A N 1
ATOM 743 C CA . GLN A 1 89 ? 29.359 3.395 -35.946 1.00 97.25 89 GLN A CA 1
ATOM 744 C C . GLN A 1 89 ? 28.139 4.312 -35.820 1.00 97.25 89 GLN A C 1
ATOM 746 O O . GLN A 1 89 ? 27.617 4.514 -34.722 1.00 97.25 89 GLN A O 1
ATOM 751 N N . LEU A 1 90 ? 27.635 4.821 -36.947 1.00 97.56 90 LEU A N 1
ATOM 752 C CA . LEU A 1 90 ? 26.414 5.617 -36.978 1.00 97.56 90 LEU A CA 1
ATOM 753 C C . LEU A 1 90 ? 25.207 4.806 -36.489 1.00 97.56 90 LEU A C 1
ATOM 755 O O . LEU A 1 90 ? 24.420 5.323 -35.699 1.00 97.56 90 LEU A O 1
ATOM 759 N N . ALA A 1 91 ? 25.080 3.542 -36.900 1.00 97.56 91 ALA A N 1
ATOM 760 C CA . ALA A 1 91 ? 24.003 2.665 -36.445 1.00 97.56 91 ALA A CA 1
ATOM 761 C C . ALA A 1 91 ? 24.046 2.440 -34.921 1.00 97.56 91 ALA A C 1
ATOM 763 O O . ALA A 1 91 ? 23.018 2.561 -34.252 1.00 97.56 91 ALA A O 1
ATOM 764 N N . TRP A 1 92 ? 25.228 2.193 -34.342 1.00 97.81 92 TRP A N 1
ATOM 765 C CA . TRP A 1 92 ? 25.385 2.077 -32.885 1.00 97.81 92 TRP A CA 1
ATOM 766 C C . TRP A 1 92 ? 25.059 3.379 -32.156 1.00 97.81 92 TRP A C 1
ATOM 768 O O . TRP A 1 92 ? 24.378 3.358 -31.131 1.00 97.81 92 TRP A O 1
ATOM 778 N N . MET A 1 93 ? 25.489 4.520 -32.696 1.00 97.12 93 MET A N 1
ATOM 779 C CA . MET A 1 93 ? 25.174 5.828 -32.125 1.00 97.12 93 MET A CA 1
ATOM 780 C C . MET A 1 93 ? 23.668 6.117 -32.170 1.00 97.12 93 MET A C 1
ATOM 782 O O . MET A 1 93 ? 23.110 6.621 -31.197 1.00 97.12 93 MET A O 1
ATOM 786 N N . GLN A 1 94 ? 22.992 5.766 -33.265 1.00 97.06 94 GLN A N 1
ATOM 787 C CA . GLN A 1 94 ? 21.538 5.878 -33.381 1.00 97.06 94 GLN A CA 1
ATOM 788 C C . GLN A 1 94 ? 20.824 4.980 -32.371 1.00 97.06 94 GLN A C 1
ATOM 790 O O . GLN A 1 94 ? 19.905 5.445 -31.701 1.00 97.06 94 GLN A O 1
ATOM 795 N N . GLN A 1 95 ? 21.265 3.730 -32.211 1.00 97.00 95 GLN A N 1
ATOM 796 C CA . GLN A 1 95 ? 20.701 2.820 -31.217 1.00 97.00 95 GLN A CA 1
ATOM 797 C C . GLN A 1 95 ? 20.886 3.368 -29.798 1.00 97.00 95 GLN A C 1
ATOM 799 O O . GLN A 1 95 ? 19.927 3.402 -29.032 1.00 97.00 95 GLN A O 1
ATOM 804 N N . LEU A 1 96 ? 22.081 3.854 -29.455 1.00 96.81 96 LEU A N 1
ATOM 805 C CA . LEU A 1 96 ? 22.339 4.481 -28.159 1.00 96.81 96 LEU A CA 1
ATOM 806 C C . LEU A 1 96 ? 21.427 5.691 -27.932 1.00 96.81 96 LEU A C 1
ATOM 808 O O . LEU A 1 96 ? 20.822 5.810 -26.870 1.00 96.81 96 LEU A O 1
ATOM 812 N N . ASN A 1 97 ? 21.288 6.564 -28.931 1.00 96.56 97 ASN A N 1
ATOM 813 C CA . ASN A 1 97 ? 20.423 7.736 -28.844 1.00 96.56 97 ASN A CA 1
ATOM 814 C C . ASN A 1 97 ? 18.955 7.328 -28.622 1.00 96.56 97 ASN A C 1
ATOM 816 O O . ASN A 1 97 ? 18.300 7.843 -27.722 1.00 96.56 97 ASN A O 1
ATOM 820 N N . GLN A 1 98 ? 18.471 6.307 -29.337 1.00 95.94 98 GLN A N 1
ATOM 821 C CA . GLN A 1 98 ? 17.134 5.748 -29.116 1.00 95.94 98 GLN A CA 1
ATOM 822 C C . GLN A 1 98 ? 16.943 5.222 -27.687 1.00 95.94 98 GLN A C 1
ATOM 824 O O . GLN A 1 98 ? 15.883 5.448 -27.106 1.00 95.94 98 GLN A O 1
ATOM 829 N N . GLN A 1 99 ? 17.940 4.546 -27.106 1.00 95.00 99 GLN A N 1
ATOM 830 C CA . GLN A 1 99 ? 17.866 4.077 -25.715 1.00 95.00 99 GLN A CA 1
ATOM 831 C C . GLN A 1 99 ? 17.884 5.246 -24.719 1.00 95.00 99 GLN A C 1
ATOM 833 O O . GLN A 1 99 ? 17.097 5.268 -23.774 1.00 95.00 99 GLN A O 1
ATOM 838 N N . LEU A 1 100 ? 18.715 6.265 -24.951 1.00 95.62 100 LEU A N 1
ATOM 839 C CA . LEU A 1 100 ? 18.760 7.468 -24.113 1.00 95.62 100 LEU A CA 1
ATOM 840 C C . LEU A 1 100 ? 17.452 8.268 -24.183 1.00 95.62 100 LEU A C 1
ATOM 842 O O . LEU A 1 100 ? 17.000 8.785 -23.166 1.00 95.62 100 LEU A O 1
ATOM 846 N N . CYS A 1 101 ? 16.783 8.306 -25.336 1.00 95.44 101 CYS A N 1
ATOM 847 C CA . CYS A 1 101 ? 15.451 8.900 -25.456 1.00 95.44 101 CYS A CA 1
ATOM 848 C C . CYS A 1 101 ? 14.372 8.152 -24.651 1.00 95.44 101 CYS A C 1
ATOM 850 O O . CYS A 1 101 ? 13.336 8.739 -24.347 1.00 95.44 101 CYS A O 1
ATOM 852 N N . GLN A 1 102 ? 14.582 6.881 -24.291 1.00 95.62 102 GLN A N 1
ATOM 853 C CA . GLN A 1 102 ? 13.638 6.110 -23.470 1.00 95.62 102 GLN A CA 1
ATOM 854 C C . GLN A 1 102 ? 13.825 6.341 -21.963 1.00 95.62 102 GLN A C 1
ATOM 856 O O . GLN A 1 102 ? 12.891 6.105 -21.196 1.00 95.62 102 GLN A O 1
ATOM 861 N N . LEU A 1 103 ? 14.988 6.843 -21.531 1.00 96.00 103 LEU A N 1
ATOM 862 C CA . LEU A 1 103 ? 15.295 7.104 -20.119 1.00 96.00 103 LEU A CA 1
ATOM 863 C C . LEU A 1 103 ? 14.277 8.036 -19.432 1.00 96.00 103 LEU A C 1
ATOM 865 O O . LEU A 1 103 ? 13.818 7.689 -18.346 1.00 96.00 103 LEU A O 1
ATOM 869 N N . PRO A 1 104 ? 13.843 9.158 -20.043 1.00 96.56 104 PRO A N 1
ATOM 870 C CA . PRO A 1 104 ? 12.810 10.015 -19.460 1.00 96.56 104 PRO A CA 1
ATOM 871 C C . PRO A 1 104 ? 11.471 9.300 -19.259 1.00 96.56 104 PRO A C 1
ATOM 873 O O . PRO A 1 104 ? 10.790 9.531 -18.265 1.00 96.56 104 PRO A O 1
ATOM 876 N N . LYS A 1 105 ? 11.098 8.389 -20.168 1.00 95.62 105 LYS A N 1
ATOM 877 C CA . LYS A 1 105 ? 9.881 7.579 -20.020 1.00 95.62 105 LYS A CA 1
ATOM 878 C C . LYS A 1 105 ? 10.012 6.599 -18.856 1.00 95.62 105 LYS A C 1
ATOM 880 O O . LYS A 1 105 ? 9.074 6.448 -18.083 1.00 95.62 105 LYS A O 1
ATOM 885 N N . LEU A 1 106 ? 11.174 5.960 -18.706 1.00 96.50 106 LEU A N 1
ATOM 886 C CA . LEU A 1 106 ? 11.456 5.112 -17.547 1.00 96.50 106 LEU A CA 1
ATOM 887 C C . LEU A 1 106 ? 11.396 5.920 -16.245 1.00 96.50 106 LEU A C 1
ATOM 889 O O . LEU A 1 106 ? 10.772 5.478 -15.288 1.00 96.50 106 LEU A O 1
ATOM 893 N N . GLN A 1 107 ? 11.985 7.116 -16.226 1.00 96.94 107 GLN A N 1
ATOM 894 C CA . GLN A 1 107 ? 11.917 8.019 -15.080 1.00 96.94 107 GLN A CA 1
ATOM 895 C C . GLN A 1 107 ? 10.469 8.390 -14.743 1.00 96.94 107 GLN A C 1
ATOM 897 O O . GLN A 1 107 ? 10.095 8.319 -13.577 1.00 96.94 107 GLN A O 1
ATOM 902 N N . GLN A 1 108 ? 9.650 8.733 -15.739 1.00 97.50 108 GLN A N 1
ATOM 903 C CA . GLN A 1 108 ? 8.233 9.024 -15.531 1.00 97.50 108 GLN A CA 1
ATOM 904 C C . GLN A 1 108 ? 7.498 7.822 -14.929 1.00 97.50 108 GLN A C 1
ATOM 906 O O . GLN A 1 108 ? 6.818 7.972 -13.922 1.00 97.50 108 GLN A O 1
ATOM 911 N N . ASN A 1 109 ? 7.711 6.618 -15.468 1.00 97.81 109 ASN A N 1
ATOM 912 C CA . ASN A 1 109 ? 7.109 5.399 -14.926 1.00 97.81 109 ASN A CA 1
ATOM 913 C C . ASN A 1 109 ? 7.521 5.148 -13.466 1.00 97.81 109 ASN A C 1
ATOM 915 O O . ASN A 1 109 ? 6.695 4.737 -12.658 1.00 97.81 109 ASN A O 1
ATOM 919 N N . VAL A 1 110 ? 8.789 5.390 -13.115 1.00 98.00 110 VAL A N 1
ATOM 920 C CA . VAL A 1 110 ? 9.275 5.266 -11.731 1.00 98.00 110 VAL A CA 1
ATOM 921 C C . VAL A 1 110 ? 8.618 6.307 -10.823 1.00 98.00 110 VAL A C 1
ATOM 923 O O . VAL A 1 110 ? 8.242 5.977 -9.703 1.00 98.00 110 VAL A O 1
ATOM 926 N N . GLN A 1 111 ? 8.444 7.543 -11.296 1.00 98.00 111 GLN A N 1
ATOM 927 C CA . GLN A 1 111 ? 7.737 8.590 -10.552 1.00 98.00 111 GLN A CA 1
ATOM 928 C C . GLN A 1 111 ? 6.260 8.244 -10.345 1.00 98.00 111 GLN A C 1
ATOM 930 O O . GLN A 1 111 ? 5.731 8.456 -9.260 1.00 98.00 111 GLN A O 1
ATOM 935 N N . ASP A 1 112 ? 5.599 7.676 -11.350 1.00 98.00 112 ASP A N 1
ATOM 936 C CA . ASP A 1 112 ? 4.205 7.251 -11.230 1.00 98.00 112 ASP A CA 1
ATOM 937 C C . ASP A 1 112 ? 4.069 6.062 -10.271 1.00 98.00 112 ASP A C 1
ATOM 939 O O . ASP A 1 112 ? 3.203 6.087 -9.402 1.00 98.00 112 ASP A O 1
ATOM 943 N N . LEU A 1 113 ? 4.982 5.085 -10.326 1.00 97.94 113 LEU A N 1
ATOM 944 C CA . LEU A 1 113 ? 5.044 4.010 -9.329 1.00 97.94 113 LEU A CA 1
ATOM 945 C C . LEU A 1 113 ? 5.253 4.562 -7.913 1.00 97.94 113 LEU A C 1
ATOM 947 O O . LEU A 1 113 ? 4.566 4.144 -6.986 1.00 97.94 113 LEU A O 1
ATOM 951 N N . MET A 1 114 ? 6.149 5.534 -7.743 1.00 98.12 114 MET A N 1
ATOM 952 C CA . MET A 1 114 ? 6.385 6.182 -6.451 1.00 98.12 114 MET A CA 1
ATOM 953 C C . MET A 1 114 ? 5.130 6.888 -5.924 1.00 98.12 114 MET A C 1
ATOM 955 O O . MET A 1 114 ? 4.825 6.765 -4.742 1.00 98.12 114 MET A O 1
ATOM 959 N N . LYS A 1 115 ? 4.360 7.561 -6.790 1.00 98.00 115 LYS A N 1
ATOM 960 C CA . LYS A 1 115 ? 3.063 8.143 -6.409 1.00 98.00 115 LYS A CA 1
ATOM 961 C C . LYS A 1 115 ? 2.066 7.074 -5.986 1.00 98.00 115 LYS A C 1
ATOM 963 O O . LYS A 1 115 ? 1.470 7.215 -4.930 1.00 98.00 115 LYS A O 1
ATOM 968 N N . THR A 1 116 ? 1.930 5.991 -6.754 1.00 98.06 116 THR A N 1
ATOM 969 C CA . THR A 1 116 ? 1.001 4.904 -6.397 1.00 98.06 116 THR A CA 1
ATOM 970 C C . THR A 1 116 ? 1.373 4.227 -5.080 1.00 98.06 116 THR A C 1
ATOM 972 O O . THR A 1 116 ? 0.490 3.815 -4.338 1.00 98.06 116 THR A O 1
ATOM 975 N N . ILE A 1 117 ? 2.671 4.134 -4.768 1.00 98.00 117 ILE A N 1
ATOM 976 C CA . ILE A 1 117 ? 3.141 3.631 -3.475 1.00 98.00 117 ILE A CA 1
ATOM 977 C C . ILE A 1 117 ? 2.747 4.608 -2.366 1.00 98.00 117 ILE A C 1
ATOM 979 O O . ILE A 1 117 ? 2.163 4.169 -1.385 1.00 98.00 117 ILE A O 1
ATOM 983 N N . GLY A 1 118 ? 2.975 5.913 -2.543 1.00 98.19 118 GLY A N 1
ATOM 984 C CA . GLY A 1 118 ? 2.568 6.918 -1.555 1.00 98.19 118 GLY A CA 1
ATOM 985 C C . GLY A 1 118 ? 1.049 6.983 -1.337 1.00 98.19 118 GLY A C 1
ATOM 986 O O . GLY A 1 118 ? 0.589 7.134 -0.211 1.00 98.19 118 GLY A O 1
ATOM 987 N N . GLU A 1 119 ? 0.250 6.818 -2.394 1.00 98.12 119 GLU A N 1
ATOM 988 C CA . GLU A 1 119 ? -1.212 6.699 -2.289 1.00 98.12 119 GLU A CA 1
ATOM 989 C C . GLU A 1 119 ? -1.619 5.452 -1.493 1.00 98.12 119 GLU A C 1
ATOM 991 O O . GLU A 1 119 ? -2.512 5.516 -0.651 1.00 98.12 119 GLU A O 1
ATOM 996 N N . LEU A 1 120 ? -0.950 4.320 -1.731 1.00 98.31 120 LEU A N 1
ATOM 997 C CA . LEU A 1 120 ? -1.206 3.077 -1.011 1.00 98.31 120 LEU A CA 1
ATOM 998 C C . LEU A 1 120 ? -0.796 3.172 0.467 1.00 98.31 120 LEU A C 1
ATOM 1000 O O . LEU A 1 120 ? -1.522 2.676 1.322 1.00 98.31 120 LEU A O 1
ATOM 1004 N N . GLU A 1 121 ? 0.330 3.821 0.769 1.00 98.12 121 GLU A N 1
ATOM 1005 C CA . GLU A 1 121 ? 0.761 4.123 2.140 1.00 98.12 121 GLU A CA 1
ATOM 1006 C C . GLU A 1 121 ? -0.297 4.959 2.873 1.00 98.12 121 GLU A C 1
ATOM 1008 O O . GLU A 1 121 ? -0.711 4.583 3.966 1.00 98.12 121 GLU A O 1
ATOM 1013 N N . GLY A 1 122 ? -0.832 6.009 2.238 1.00 98.25 122 GLY A N 1
ATOM 1014 C CA . GLY A 1 122 ? -1.916 6.809 2.819 1.00 98.25 122 GLY A CA 1
ATOM 1015 C C . GLY A 1 122 ? -3.202 6.010 3.074 1.00 98.25 122 GLY A C 1
ATOM 1016 O O . GLY A 1 122 ? -3.839 6.178 4.111 1.00 98.25 122 GLY A O 1
ATOM 1017 N N . LEU A 1 123 ? -3.570 5.096 2.168 1.00 98.25 123 LEU A N 1
ATOM 1018 C CA . LEU A 1 123 ? -4.710 4.195 2.380 1.00 98.25 123 LEU A CA 1
ATOM 1019 C C . LEU A 1 123 ? -4.469 3.217 3.537 1.00 98.25 123 LEU A C 1
ATOM 1021 O O . LEU A 1 123 ? -5.407 2.898 4.266 1.00 98.25 123 LEU A O 1
ATOM 1025 N N . PHE A 1 124 ? -3.237 2.730 3.719 1.00 98.25 124 PHE A N 1
ATOM 1026 C CA . PHE A 1 124 ? -2.905 1.884 4.864 1.00 98.25 124 PHE A CA 1
ATOM 1027 C C . PHE A 1 124 ? -2.998 2.653 6.180 1.00 98.25 124 PHE A C 1
ATOM 1029 O O . PHE A 1 124 ? -3.625 2.145 7.105 1.00 98.25 124 PHE A O 1
ATOM 1036 N N . GLU A 1 125 ? -2.476 3.879 6.245 1.00 98.25 125 GLU A N 1
ATOM 1037 C CA . GLU A 1 125 ? -2.619 4.742 7.425 1.00 98.25 125 GLU A CA 1
ATOM 1038 C C . GLU A 1 125 ? -4.097 5.000 7.762 1.00 98.25 125 GLU A C 1
ATOM 1040 O O . GLU A 1 125 ? -4.503 4.921 8.923 1.00 98.25 125 GLU A O 1
ATOM 1045 N N . GLU A 1 126 ? -4.935 5.251 6.751 1.00 98.38 126 GLU A N 1
ATOM 1046 C CA . GLU A 1 126 ? -6.375 5.426 6.947 1.00 98.38 126 GLU A CA 1
ATOM 1047 C C . GLU A 1 126 ? -7.038 4.146 7.475 1.00 98.38 126 GLU A C 1
ATOM 1049 O O . GLU A 1 126 ? -7.843 4.204 8.407 1.00 98.38 126 GLU A O 1
ATOM 1054 N N . VAL A 1 127 ? -6.706 2.979 6.919 1.00 98.56 127 VAL A N 1
ATOM 1055 C CA . VAL A 1 127 ? -7.239 1.691 7.389 1.00 98.56 127 VAL A CA 1
ATOM 1056 C C . VAL A 1 127 ? -6.796 1.398 8.822 1.00 98.56 127 VAL A C 1
ATOM 1058 O O . VAL A 1 127 ? -7.618 0.962 9.627 1.00 98.56 127 VAL A O 1
ATOM 1061 N N . GLU A 1 128 ? -5.535 1.657 9.161 1.00 98.38 128 GLU A N 1
ATOM 1062 C CA . GLU A 1 128 ? -5.015 1.504 10.521 1.00 98.38 128 GLU A CA 1
ATOM 1063 C C . GLU A 1 128 ? -5.766 2.406 11.506 1.00 98.38 128 GLU A C 1
ATOM 1065 O O . GLU A 1 128 ? -6.209 1.931 12.552 1.00 98.38 128 GLU A O 1
ATOM 1070 N N . LEU A 1 129 ? -6.012 3.669 11.144 1.00 98.38 129 LEU A N 1
ATOM 1071 C CA . LEU A 1 129 ? -6.796 4.592 11.965 1.00 98.38 129 LEU A CA 1
ATOM 1072 C C . LEU A 1 129 ? -8.225 4.082 12.204 1.00 98.38 129 LEU A C 1
ATOM 1074 O O . LEU A 1 129 ? -8.719 4.111 13.332 1.00 98.38 129 LEU A O 1
ATOM 1078 N N . HIS A 1 130 ? -8.893 3.591 11.158 1.00 98.25 130 HIS A N 1
ATOM 1079 C CA . HIS A 1 130 ? -10.242 3.037 11.284 1.00 98.25 130 HIS A CA 1
ATOM 1080 C C . HIS A 1 130 ? -10.270 1.745 12.111 1.00 98.25 130 HIS A C 1
ATOM 1082 O O . HIS A 1 130 ? -11.244 1.509 12.825 1.00 98.25 130 HIS A O 1
ATOM 1088 N N . LEU A 1 131 ? -9.225 0.915 12.042 1.00 98.50 131 LEU A N 1
ATOM 1089 C CA . LEU A 1 131 ? -9.103 -0.290 12.864 1.00 98.50 131 LEU A CA 1
ATOM 1090 C C . LEU A 1 131 ? -8.940 0.047 14.345 1.00 98.50 131 LEU A C 1
ATOM 1092 O O . LEU A 1 131 ? -9.626 -0.556 15.166 1.00 98.50 131 LEU A O 1
ATOM 1096 N N . VAL A 1 132 ? -8.107 1.036 14.676 1.00 98.44 132 VAL A N 1
ATOM 1097 C CA . VAL A 1 132 ? -7.984 1.541 16.054 1.00 98.44 132 VAL A CA 1
ATOM 1098 C C . VAL A 1 132 ? -9.330 2.083 16.542 1.00 98.44 132 VAL A C 1
ATOM 1100 O O . VAL A 1 132 ? -9.797 1.708 17.611 1.00 98.44 132 VAL A O 1
ATOM 1103 N N . GLY A 1 133 ? -10.024 2.881 15.723 1.00 98.38 133 GLY A N 1
ATOM 1104 C CA . GLY A 1 133 ? -11.356 3.380 16.078 1.00 98.38 133 GLY A CA 1
ATOM 1105 C C . GLY A 1 133 ? -12.394 2.267 16.281 1.00 98.38 133 GLY A C 1
ATOM 1106 O O . GLY A 1 133 ? -13.261 2.374 17.147 1.00 98.38 133 GLY A O 1
ATOM 1107 N N . LEU A 1 134 ? -12.313 1.177 15.514 1.00 98.44 134 LEU A N 1
ATOM 1108 C CA . LEU A 1 134 ? -13.166 0.005 15.712 1.00 98.44 134 LEU A CA 1
ATOM 1109 C C . LEU A 1 134 ? -12.853 -0.698 17.041 1.00 98.44 134 LEU A C 1
ATOM 1111 O O . LEU A 1 134 ? -13.779 -1.121 17.731 1.00 98.44 134 LEU A O 1
ATOM 1115 N N . GLU A 1 135 ? -11.575 -0.823 17.396 1.00 98.50 135 GLU A N 1
ATOM 1116 C CA . GLU A 1 135 ? -11.137 -1.404 18.667 1.00 98.50 135 GLU A CA 1
ATOM 1117 C C . GLU A 1 135 ? -11.689 -0.609 19.861 1.00 98.50 135 GLU A C 1
ATOM 1119 O O . GLU A 1 135 ? -12.316 -1.203 20.741 1.00 98.50 135 GLU A O 1
ATOM 1124 N N . ASP A 1 136 ? -11.598 0.723 19.821 1.00 98.50 136 ASP A N 1
ATOM 1125 C CA . ASP A 1 136 ? -12.165 1.613 20.845 1.00 98.50 136 ASP A CA 1
ATOM 1126 C C . ASP A 1 136 ? -13.686 1.423 20.999 1.00 98.50 136 ASP A C 1
ATOM 1128 O O . ASP A 1 136 ? -14.226 1.383 22.113 1.00 98.50 136 ASP A O 1
ATOM 1132 N N . ILE A 1 137 ? -14.407 1.280 19.879 1.00 98.50 137 ILE A N 1
ATOM 1133 C CA . ILE A 1 137 ? -15.857 1.036 19.884 1.00 98.50 137 ILE A CA 1
ATOM 1134 C C . ILE A 1 137 ? -16.175 -0.325 20.514 1.00 98.50 137 ILE A C 1
ATOM 1136 O O . ILE A 1 137 ? -17.096 -0.417 21.330 1.00 98.50 137 ILE A O 1
ATOM 1140 N N . ILE A 1 138 ? -15.422 -1.372 20.166 1.00 98.38 138 ILE A N 1
ATOM 1141 C CA . ILE A 1 138 ? -15.605 -2.719 20.722 1.00 98.38 138 ILE A CA 1
ATOM 1142 C C . ILE A 1 138 ? -15.351 -2.716 22.232 1.00 98.38 138 ILE A C 1
ATOM 1144 O O . ILE A 1 138 ? -16.151 -3.273 22.988 1.00 98.38 138 ILE A O 1
ATOM 1148 N N . GLU A 1 139 ? -14.275 -2.076 22.693 1.00 98.31 139 GLU A N 1
ATOM 1149 C CA . GLU A 1 139 ? -13.974 -1.968 24.122 1.00 98.31 139 GLU A CA 1
ATOM 1150 C C . GLU A 1 139 ? -15.077 -1.204 24.863 1.00 98.31 139 GLU A C 1
ATOM 1152 O O . GLU A 1 139 ? -15.566 -1.655 25.906 1.00 98.31 139 GLU A O 1
ATOM 1157 N N . THR A 1 140 ? -15.536 -0.090 24.288 1.00 98.25 140 THR A N 1
ATOM 1158 C CA . THR A 1 140 ? -16.629 0.708 24.851 1.00 98.25 140 THR A CA 1
ATOM 1159 C C . THR A 1 140 ? -17.915 -0.108 24.960 1.00 98.25 140 THR A C 1
ATOM 1161 O O . THR A 1 140 ? -18.577 -0.079 26.001 1.00 98.25 140 THR A O 1
ATOM 1164 N N . GLN A 1 141 ? -18.262 -0.879 23.926 1.00 98.25 141 GLN A N 1
ATOM 1165 C CA . GLN A 1 141 ? -19.429 -1.758 23.949 1.00 98.25 141 GLN A CA 1
ATOM 1166 C C . GLN A 1 141 ? -19.295 -2.829 25.040 1.00 98.25 141 GLN A C 1
ATOM 1168 O O . GLN A 1 141 ? -20.212 -3.012 25.841 1.00 98.25 141 GLN A O 1
ATOM 1173 N N . ALA A 1 142 ? -18.142 -3.495 25.130 1.00 98.44 142 ALA A N 1
ATOM 1174 C CA . ALA A 1 142 ? -17.895 -4.512 26.150 1.00 98.44 142 ALA A CA 1
ATOM 1175 C C . ALA A 1 142 ? -17.982 -3.935 27.576 1.00 98.44 142 ALA A C 1
ATOM 1177 O O . ALA A 1 142 ? -18.458 -4.601 28.501 1.00 98.44 142 ALA A O 1
ATOM 1178 N N . LEU A 1 143 ? -17.543 -2.688 27.776 1.00 98.44 143 LEU A N 1
ATOM 1179 C CA . LEU A 1 143 ? -17.686 -1.989 29.051 1.00 98.44 143 LEU A CA 1
ATOM 1180 C C . LEU A 1 143 ? -19.156 -1.682 29.364 1.00 98.44 143 LEU A C 1
ATOM 1182 O O . LEU A 1 143 ? -19.591 -1.889 30.498 1.00 98.44 143 LEU A O 1
ATOM 1186 N N . GLN A 1 144 ? -19.927 -1.220 28.379 1.00 98.31 144 GLN A N 1
ATOM 1187 C CA . GLN A 1 144 ? -21.358 -0.946 28.535 1.00 98.31 144 GLN A CA 1
ATOM 1188 C C . GLN A 1 144 ? -22.152 -2.212 28.875 1.00 98.31 144 GLN A C 1
ATOM 1190 O O . GLN A 1 144 ? -22.993 -2.174 29.774 1.00 98.31 144 GLN A O 1
ATOM 1195 N N . GLU A 1 145 ? -21.855 -3.338 28.225 1.00 98.19 145 GLU A N 1
ATOM 1196 C CA . GLU A 1 145 ? -22.466 -4.638 28.528 1.00 98.19 145 GLU A CA 1
ATOM 1197 C C . GLU A 1 145 ? -22.185 -5.056 29.977 1.00 98.19 145 GLU A C 1
ATOM 1199 O O . GLU A 1 145 ? -23.115 -5.351 30.729 1.00 98.19 145 GLU A O 1
ATOM 1204 N N . LYS A 1 146 ? -20.927 -4.957 30.430 1.00 98.19 146 LYS A N 1
ATOM 1205 C CA . LYS A 1 146 ? -20.567 -5.227 31.835 1.00 98.19 146 LYS A CA 1
ATOM 1206 C C . LYS A 1 146 ? -21.294 -4.304 32.812 1.00 98.19 146 LYS A C 1
ATOM 1208 O O . LYS A 1 146 ? -21.763 -4.757 33.854 1.00 98.19 146 LYS A O 1
ATOM 1213 N N . GLN A 1 147 ? -21.394 -3.011 32.505 1.00 98.25 147 GLN A N 1
ATOM 1214 C CA . GLN A 1 147 ? -22.129 -2.067 33.351 1.00 98.25 147 GLN A CA 1
ATOM 1215 C C . GLN A 1 147 ? -23.616 -2.420 33.436 1.00 98.25 147 GLN A C 1
ATOM 1217 O O . GLN A 1 147 ? -24.211 -2.309 34.511 1.00 98.25 147 GLN A O 1
ATOM 1222 N N . LEU A 1 148 ? -24.219 -2.836 32.321 1.00 98.38 148 LEU A N 1
ATOM 1223 C CA . LEU A 1 148 ? -25.614 -3.252 32.283 1.00 98.38 148 LEU A CA 1
ATOM 1224 C C . LEU A 1 148 ? -25.836 -4.525 33.107 1.00 98.38 148 LEU A C 1
ATOM 1226 O O . LEU A 1 148 ? -26.763 -4.555 33.916 1.00 98.38 148 LEU A O 1
ATOM 1230 N N . ASP A 1 149 ? -24.957 -5.518 32.977 1.00 98.31 149 ASP A N 1
ATOM 1231 C CA . ASP A 1 149 ? -25.012 -6.758 33.755 1.00 98.31 149 ASP A CA 1
ATOM 1232 C C . ASP A 1 149 ? -24.925 -6.494 35.261 1.00 98.31 149 ASP A C 1
ATOM 1234 O O . ASP A 1 149 ? -25.717 -7.029 36.039 1.00 98.31 149 ASP A O 1
ATOM 1238 N N . GLU A 1 150 ? -23.997 -5.640 35.699 1.00 98.06 150 GLU A N 1
ATOM 1239 C CA . GLU A 1 150 ? -23.869 -5.287 37.117 1.00 98.06 150 GLU A CA 1
ATOM 1240 C C . GLU A 1 150 ? -25.090 -4.510 37.631 1.00 98.06 150 GLU A C 1
ATOM 1242 O O . GLU A 1 150 ? -25.593 -4.783 38.726 1.00 98.06 150 GLU A O 1
ATOM 1247 N N . ARG A 1 151 ? -25.642 -3.591 36.827 1.00 97.94 151 ARG A N 1
ATOM 1248 C CA . ARG A 1 151 ? -26.898 -2.898 37.163 1.00 97.94 151 ARG A CA 1
ATOM 1249 C C . ARG A 1 151 ? -28.066 -3.873 37.276 1.00 97.94 151 ARG A C 1
ATOM 1251 O O . ARG A 1 151 ? -28.861 -3.753 38.209 1.00 97.94 151 ARG A O 1
ATOM 1258 N N . PHE A 1 152 ? -28.153 -4.841 36.369 1.00 98.31 152 PHE A N 1
ATOM 1259 C CA . PHE A 1 152 ? -29.186 -5.868 36.387 1.00 98.31 152 PHE A CA 1
ATOM 1260 C C . PHE A 1 152 ? -29.067 -6.764 37.627 1.00 98.31 152 PHE A C 1
ATOM 1262 O O . PHE A 1 152 ? -30.051 -6.955 38.341 1.00 98.31 152 PHE A O 1
ATOM 1269 N N . LYS A 1 153 ? -27.856 -7.233 37.962 1.00 98.00 153 LYS A N 1
ATOM 1270 C CA . LYS A 1 153 ? -27.594 -7.995 39.197 1.00 98.00 153 LYS A CA 1
ATOM 1271 C C . LYS A 1 153 ? -27.996 -7.211 40.445 1.00 98.00 153 LYS A C 1
ATOM 1273 O O . LYS A 1 153 ? -28.625 -7.770 41.343 1.00 98.00 153 LYS A O 1
ATOM 1278 N N . LEU A 1 154 ? -27.664 -5.919 40.502 1.00 98.38 154 LEU A N 1
ATOM 1279 C CA . LEU A 1 154 ? -28.019 -5.061 41.630 1.00 98.38 154 LEU A CA 1
ATOM 1280 C C . LEU A 1 154 ? -29.538 -4.877 41.752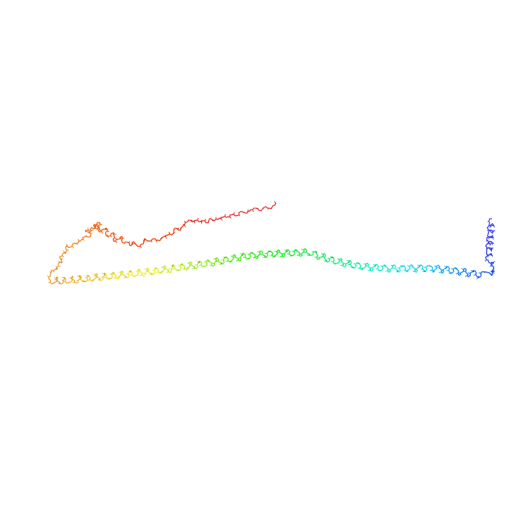 1.00 98.38 154 LEU A C 1
ATOM 1282 O O . LEU A 1 154 ? -30.067 -4.932 42.862 1.00 98.38 154 LEU A O 1
ATOM 1286 N N . ALA A 1 155 ? -30.238 -4.671 40.634 1.00 98.00 155 ALA A N 1
ATOM 1287 C CA . ALA A 1 155 ? -31.695 -4.559 40.613 1.00 98.00 155 ALA A CA 1
ATOM 1288 C C . ALA A 1 155 ? -32.361 -5.855 41.098 1.00 98.00 155 ALA A C 1
ATOM 1290 O O . ALA A 1 155 ? -33.188 -5.808 42.007 1.00 98.00 155 ALA A O 1
ATOM 1291 N N . LEU A 1 156 ? -31.916 -7.006 40.586 1.00 98.19 156 LEU A N 1
ATOM 1292 C CA . LEU A 1 156 ? -32.424 -8.318 40.987 1.00 98.19 156 LEU A CA 1
ATOM 1293 C C . LEU A 1 156 ? -32.175 -8.601 42.476 1.00 98.19 156 LEU A C 1
ATOM 1295 O O . LEU A 1 156 ? -33.042 -9.124 43.175 1.00 98.19 156 LEU A O 1
ATOM 1299 N N . TYR A 1 157 ? -30.995 -8.242 42.988 1.00 98.25 157 TYR A N 1
ATOM 1300 C CA . TYR A 1 157 ? -30.684 -8.389 44.409 1.00 98.25 157 TYR A CA 1
ATOM 1301 C C . TYR A 1 157 ? -31.589 -7.516 45.286 1.00 98.25 157 TYR A C 1
ATOM 1303 O O . TYR A 1 157 ? -32.102 -7.993 46.301 1.00 98.25 157 TYR A O 1
ATOM 1311 N N . LYS A 1 158 ? -31.817 -6.255 44.892 1.00 98.00 158 LYS A N 1
ATOM 1312 C CA . LYS A 1 158 ? -32.735 -5.347 45.594 1.00 98.00 158 LYS A CA 1
ATOM 1313 C C . LYS A 1 158 ? -34.157 -5.899 45.607 1.00 98.00 158 LYS A C 1
ATOM 1315 O O . LYS A 1 158 ? -34.751 -5.962 46.676 1.00 98.00 158 LYS A O 1
ATOM 1320 N N . GLU A 1 159 ? -34.667 -6.348 44.465 1.00 97.88 159 GLU A N 1
ATOM 1321 C CA . GLU A 1 159 ? -36.003 -6.942 44.349 1.00 97.88 159 GLU A CA 1
ATOM 1322 C C . GLU A 1 159 ? -36.148 -8.179 45.241 1.00 97.88 159 GLU A C 1
ATOM 1324 O O . GLU A 1 159 ? -37.062 -8.253 46.060 1.00 97.88 159 GLU A O 1
ATOM 1329 N N . LYS A 1 160 ? -35.186 -9.109 45.184 1.00 97.94 160 LYS A N 1
ATOM 1330 C CA . LYS A 1 160 ? -35.184 -10.297 46.046 1.00 97.94 160 LYS A CA 1
ATOM 1331 C C . LYS A 1 160 ? -35.155 -9.933 47.531 1.00 97.94 160 LYS A C 1
ATOM 1333 O O . LYS A 1 160 ? -35.786 -10.605 48.346 1.00 97.94 160 LYS A O 1
ATOM 1338 N N . LYS A 1 161 ? -34.410 -8.887 47.903 1.00 97.88 161 LYS A N 1
ATOM 1339 C CA . LYS A 1 161 ? -34.337 -8.427 49.291 1.00 97.88 161 LYS A CA 1
ATOM 1340 C C . LYS A 1 161 ? -35.647 -7.778 49.740 1.00 97.88 161 LYS A C 1
ATOM 1342 O O . LYS A 1 161 ? -36.065 -8.042 50.863 1.00 97.88 161 LYS A O 1
ATOM 1347 N N . MET A 1 162 ? -36.295 -6.996 48.877 1.00 97.81 162 MET A N 1
ATOM 1348 C CA . MET A 1 162 ? -37.618 -6.418 49.132 1.00 97.81 162 MET A CA 1
ATOM 1349 C C . MET A 1 162 ? -38.675 -7.506 49.317 1.00 97.81 162 MET A C 1
ATOM 1351 O O . MET A 1 162 ? -39.342 -7.511 50.343 1.00 97.81 162 MET A O 1
ATOM 1355 N N . ALA A 1 163 ? -38.732 -8.492 48.419 1.00 97.56 163 ALA A N 1
ATOM 1356 C CA . ALA A 1 163 ? -39.653 -9.623 48.540 1.00 97.56 163 ALA A CA 1
ATOM 1357 C C . ALA A 1 163 ? -39.444 -10.410 49.848 1.00 97.56 163 ALA A C 1
ATOM 1359 O O . ALA A 1 163 ? -40.403 -10.782 50.513 1.00 97.56 163 ALA A O 1
ATOM 1360 N N . HIS A 1 164 ? -38.191 -10.616 50.272 1.00 97.62 164 HIS A N 1
ATOM 1361 C CA . HIS A 1 164 ? -37.903 -11.248 51.564 1.00 97.62 164 HIS A CA 1
ATOM 1362 C C . HIS A 1 164 ? -38.356 -10.384 52.754 1.00 97.62 164 HIS A C 1
ATOM 1364 O O . HIS A 1 164 ? -38.770 -10.917 53.783 1.00 97.62 164 HIS A O 1
ATOM 1370 N N . PHE A 1 165 ? -38.221 -9.057 52.675 1.00 97.62 165 PHE A N 1
ATOM 1371 C CA . PHE A 1 165 ? -38.724 -8.169 53.725 1.00 97.62 165 PHE A CA 1
ATOM 1372 C C . PHE A 1 165 ? -40.252 -8.186 53.793 1.00 97.62 165 PHE A C 1
ATOM 1374 O O . PHE A 1 165 ? -40.789 -8.241 54.895 1.00 97.62 165 PHE A O 1
ATOM 1381 N N . GLU A 1 166 ? -40.931 -8.193 52.648 1.00 97.56 166 GLU A N 1
ATOM 1382 C CA . GLU A 1 166 ? -42.387 -8.337 52.561 1.00 97.56 166 GLU A CA 1
ATOM 1383 C C . GLU A 1 166 ? -42.843 -9.677 53.144 1.00 97.56 166 GLU A C 1
ATOM 1385 O O . GLU A 1 166 ? -43.689 -9.689 54.029 1.00 97.56 166 GLU A O 1
ATOM 1390 N N . GLU A 1 167 ? -42.199 -10.789 52.778 1.00 97.56 167 GLU A N 1
ATOM 1391 C CA . GLU A 1 167 ? -42.509 -12.109 53.342 1.00 97.56 167 GLU A CA 1
ATOM 1392 C C . GLU A 1 167 ? -42.325 -12.146 54.869 1.00 97.56 167 GLU A C 1
ATOM 1394 O O . GLU A 1 167 ? -43.126 -12.744 55.589 1.00 97.56 167 GLU A O 1
ATOM 1399 N N . LEU A 1 168 ? -41.265 -11.518 55.389 1.00 97.50 168 LEU A N 1
ATOM 1400 C CA . LEU A 1 168 ? -41.023 -11.460 56.831 1.00 97.50 168 LEU A CA 1
ATOM 1401 C C . LEU A 1 168 ? -42.059 -10.584 57.545 1.00 97.50 168 LEU A C 1
ATOM 1403 O O . LEU A 1 168 ? -42.495 -10.934 58.641 1.00 97.50 168 LEU A O 1
ATOM 1407 N N . ARG A 1 169 ? -42.452 -9.466 56.929 1.00 97.44 169 ARG A N 1
ATOM 1408 C CA . ARG A 1 169 ? -43.508 -8.592 57.441 1.00 97.44 169 ARG A CA 1
ATOM 1409 C C . ARG A 1 169 ? -44.837 -9.339 57.497 1.00 97.44 169 ARG A C 1
ATOM 1411 O O . ARG A 1 169 ? -45.468 -9.341 58.546 1.00 97.44 169 ARG A O 1
ATOM 1418 N N . ASP A 1 170 ? -45.210 -10.025 56.422 1.00 97.62 170 ASP A N 1
ATOM 1419 C CA . ASP A 1 170 ? -46.460 -10.777 56.348 1.00 97.62 170 ASP A CA 1
ATOM 1420 C C . ASP A 1 170 ? -46.481 -11.906 57.400 1.00 97.62 170 ASP A C 1
ATOM 1422 O O . ASP A 1 170 ? -47.459 -12.050 58.130 1.00 97.62 170 ASP A O 1
ATOM 1426 N N . LYS A 1 171 ? -45.369 -12.638 57.594 1.00 97.38 171 LYS A N 1
ATOM 1427 C CA . LYS A 1 171 ? -45.235 -13.625 58.689 1.00 97.38 171 LYS A CA 1
ATOM 1428 C C . LYS A 1 171 ? -45.397 -12.997 60.074 1.00 97.38 171 LYS A C 1
ATOM 1430 O O . LYS A 1 171 ? -46.040 -13.583 60.941 1.00 97.38 171 LYS A O 1
ATOM 1435 N N . LEU A 1 172 ? -44.814 -11.819 60.297 1.00 97.62 172 LEU A N 1
ATOM 1436 C CA . LEU A 1 172 ? -44.919 -11.116 61.575 1.00 97.62 172 LEU A CA 1
ATOM 1437 C C . LEU A 1 172 ? -46.358 -10.648 61.844 1.00 97.62 172 LEU A C 1
ATOM 1439 O O . LEU A 1 172 ? -46.840 -10.768 62.970 1.00 97.62 172 LEU A O 1
ATOM 1443 N N . GLU A 1 173 ? -47.054 -10.160 60.818 1.00 97.44 173 GLU A N 1
ATOM 1444 C CA . GLU A 1 173 ? -48.472 -9.798 60.890 1.00 97.44 173 GLU A CA 1
ATOM 1445 C C . GLU A 1 173 ? -49.351 -11.024 61.179 1.00 97.44 173 GLU A C 1
ATOM 1447 O O . GLU A 1 173 ? -50.253 -10.955 62.017 1.00 97.44 173 GLU A O 1
ATOM 1452 N N . GLU A 1 174 ? -49.068 -12.169 60.551 1.00 97.56 174 GLU A N 1
ATOM 1453 C CA . GLU A 1 174 ? -49.755 -13.433 60.829 1.00 97.56 174 GLU A CA 1
ATOM 1454 C C . GLU A 1 174 ? -49.536 -13.914 62.267 1.00 97.56 174 GLU A C 1
ATOM 1456 O O . GLU A 1 174 ? -50.506 -14.263 62.946 1.00 97.56 174 GLU A O 1
ATOM 1461 N N . GLU A 1 175 ? -48.293 -13.894 62.758 1.00 97.06 175 GLU A N 1
ATOM 1462 C CA . GLU A 1 175 ? -47.975 -14.231 64.148 1.00 97.06 175 GLU A CA 1
ATOM 1463 C C . GLU A 1 175 ? -48.675 -13.294 65.133 1.00 97.06 175 GLU A C 1
ATOM 1465 O O . GLU A 1 175 ? -49.221 -13.752 66.140 1.00 97.06 175 GLU A O 1
ATOM 1470 N N . HIS A 1 176 ? -48.674 -11.987 64.858 1.00 97.00 176 HIS A N 1
ATOM 1471 C CA . HIS A 1 176 ? -49.333 -11.004 65.710 1.00 97.00 176 HIS A CA 1
ATOM 1472 C C . HIS A 1 176 ? -50.846 -11.235 65.753 1.00 97.00 176 HIS A C 1
ATOM 1474 O O . HIS A 1 176 ? -51.420 -11.309 66.839 1.00 97.00 176 HIS A O 1
ATOM 1480 N N . ARG A 1 177 ? -51.481 -11.448 64.594 1.00 96.81 177 ARG A N 1
ATOM 1481 C CA . ARG A 1 177 ? -52.909 -11.777 64.497 1.00 96.81 177 ARG A CA 1
ATOM 1482 C C . ARG A 1 177 ? -53.248 -13.053 65.265 1.00 96.81 177 ARG A C 1
ATOM 1484 O O . ARG A 1 177 ? -54.252 -13.087 65.966 1.00 96.81 177 ARG A O 1
ATOM 1491 N N . LEU A 1 178 ? -52.412 -14.086 65.164 1.00 97.06 178 LEU A N 1
ATOM 1492 C CA . LEU A 1 178 ? -52.616 -15.347 65.878 1.00 97.06 178 LEU A CA 1
ATOM 1493 C C . LEU A 1 178 ? -52.451 -15.182 67.398 1.00 97.06 178 LEU A C 1
ATOM 1495 O O . LEU A 1 178 ? -53.250 -15.729 68.153 1.00 97.06 178 LEU A O 1
ATOM 1499 N N . ARG A 1 179 ? -51.473 -14.392 67.864 1.00 96.88 179 ARG A N 1
ATOM 1500 C CA . ARG A 1 179 ? -51.327 -14.064 69.296 1.00 96.88 179 ARG A CA 1
ATOM 1501 C C . ARG A 1 179 ? -52.518 -13.272 69.828 1.00 96.88 179 ARG A C 1
ATOM 1503 O O . ARG A 1 179 ? -52.990 -13.577 70.917 1.00 96.88 179 ARG A O 1
ATOM 1510 N N . LEU A 1 180 ? -53.013 -12.292 69.070 1.00 97.19 180 LEU A N 1
ATOM 1511 C CA . LEU A 1 180 ? -54.208 -11.533 69.444 1.00 97.19 180 LEU A CA 1
ATOM 1512 C C . LEU A 1 180 ? -55.429 -12.447 69.562 1.00 97.19 180 LEU A C 1
ATOM 1514 O O . LEU A 1 180 ? -56.109 -12.409 70.579 1.00 97.19 180 LEU A O 1
ATOM 1518 N N . GLN A 1 181 ? -55.647 -13.334 68.589 1.00 96.50 181 GLN A N 1
ATOM 1519 C CA . GLN A 1 181 ? -56.733 -14.317 68.649 1.00 96.50 181 GLN A CA 1
ATOM 1520 C C . GLN A 1 181 ? -56.625 -15.228 69.878 1.00 96.50 181 GLN A C 1
ATOM 1522 O O . GLN A 1 181 ? -57.624 -15.471 70.548 1.00 96.50 181 GLN A O 1
ATOM 1527 N N . GLN A 1 182 ? -55.422 -15.703 70.214 1.00 96.12 182 GLN A N 1
ATOM 1528 C CA . GLN A 1 182 ? -55.210 -16.517 71.416 1.00 96.12 182 GLN A CA 1
ATOM 1529 C C . GLN A 1 182 ? -55.523 -15.749 72.705 1.00 96.12 182 GLN A C 1
ATOM 1531 O O . GLN A 1 182 ? -56.132 -16.317 73.610 1.00 96.12 182 GLN A O 1
ATOM 1536 N N . LEU A 1 183 ? -55.120 -14.479 72.797 1.00 95.94 183 LEU A N 1
ATOM 1537 C CA . LEU A 1 183 ? -55.434 -13.627 73.946 1.00 95.94 183 LEU A CA 1
ATOM 1538 C C . LEU A 1 183 ? -56.942 -13.373 74.050 1.00 95.94 183 LEU A C 1
ATOM 1540 O O . LEU A 1 183 ? -57.509 -13.575 75.119 1.00 95.94 183 LEU A O 1
ATOM 1544 N N . GLU A 1 184 ? -57.607 -13.033 72.945 1.00 95.69 184 GLU A N 1
ATOM 1545 C CA . GLU A 1 184 ? -59.063 -12.847 72.899 1.00 95.69 184 GLU A CA 1
ATOM 1546 C C . GLU A 1 184 ? -59.820 -14.121 73.310 1.00 95.69 184 GLU A C 1
ATOM 1548 O O . GLU A 1 184 ? -60.803 -14.059 74.048 1.00 95.69 184 GLU A O 1
ATOM 1553 N N . GLU A 1 185 ? -59.372 -15.300 72.866 1.00 95.50 185 GLU A N 1
ATOM 1554 C CA . GLU A 1 185 ? -59.964 -16.581 73.262 1.00 95.50 185 GLU A CA 1
ATOM 1555 C C . GLU A 1 185 ? -59.764 -16.883 74.750 1.00 95.50 185 GLU A C 1
ATOM 1557 O O . GLU A 1 185 ? -60.705 -17.340 75.406 1.00 95.50 185 GLU A O 1
ATOM 1562 N N . GLN A 1 186 ? -58.573 -16.611 75.291 1.00 95.12 186 GLN A N 1
ATOM 1563 C CA . GLN A 1 186 ? -58.289 -16.753 76.720 1.00 95.12 186 GLN A CA 1
ATOM 1564 C C . GLN A 1 186 ? -59.155 -15.805 77.552 1.00 95.12 186 GLN A C 1
ATOM 1566 O O . GLN A 1 186 ? -59.789 -16.241 78.512 1.00 95.12 186 GLN A O 1
ATOM 1571 N N . GLU A 1 187 ? -59.250 -14.533 77.163 1.00 93.94 187 GLU A N 1
ATOM 1572 C CA . GLU A 1 187 ? -60.112 -13.552 77.823 1.00 93.94 187 GLU A CA 1
ATOM 1573 C C . GLU A 1 187 ? -61.584 -13.971 77.766 1.00 93.94 187 GLU A C 1
ATOM 1575 O O . GLU A 1 187 ? -62.282 -13.921 78.782 1.00 93.94 187 GLU A O 1
ATOM 1580 N N . ARG A 1 188 ? -62.054 -14.466 76.613 1.00 93.12 188 ARG A N 1
ATOM 1581 C CA . ARG A 1 188 ? -63.421 -14.976 76.455 1.00 93.12 188 ARG A CA 1
ATOM 1582 C C . ARG A 1 188 ? -63.685 -16.186 77.349 1.00 93.12 188 ARG A C 1
ATOM 1584 O O . ARG A 1 188 ? -64.760 -16.263 77.937 1.00 93.12 188 ARG A O 1
ATOM 1591 N N . HIS A 1 189 ? -62.729 -17.108 77.469 1.00 93.88 189 HIS A N 1
ATOM 1592 C CA . HIS A 1 189 ? -62.842 -18.270 78.354 1.00 93.88 189 HIS A CA 1
ATOM 1593 C C . HIS A 1 189 ? -62.949 -17.843 79.817 1.00 93.88 189 HIS A C 1
ATOM 1595 O O . HIS A 1 189 ? -63.874 -18.255 80.510 1.00 93.88 189 HIS A O 1
ATOM 1601 N N . VAL A 1 190 ? -62.064 -16.947 80.264 1.00 94.62 190 VAL A N 1
ATOM 1602 C CA . VAL A 1 190 ? -62.097 -16.394 81.626 1.00 94.62 190 VAL A CA 1
ATOM 1603 C C . VAL A 1 190 ? -63.429 -15.690 81.899 1.00 94.62 190 VAL A C 1
ATOM 1605 O O . VAL A 1 190 ? -63.997 -15.831 82.981 1.00 94.62 190 VAL A O 1
ATOM 1608 N N . LEU A 1 191 ? -63.956 -14.937 80.931 1.00 92.75 191 LEU A N 1
ATOM 1609 C CA . LEU A 1 191 ? -65.240 -14.253 81.077 1.00 92.75 191 LEU A CA 1
ATOM 1610 C C . LEU A 1 191 ? -66.415 -15.241 81.147 1.00 92.75 191 LEU A C 1
ATOM 1612 O O . LEU A 1 191 ? -67.335 -15.040 81.939 1.00 92.75 191 LEU A O 1
ATOM 1616 N N . GLN A 1 192 ? -66.368 -16.316 80.359 1.00 94.56 192 GLN A N 1
ATOM 1617 C CA . GLN A 1 192 ? -67.374 -17.373 80.364 1.00 94.56 192 GLN A CA 1
ATOM 1618 C C . GLN A 1 192 ? -67.358 -18.175 81.671 1.00 94.56 192 GLN A C 1
ATOM 1620 O O . GLN A 1 192 ? -68.424 -18.431 82.222 1.00 94.56 192 GLN A O 1
ATOM 1625 N N . GLU A 1 193 ? -66.181 -18.533 82.191 1.00 92.69 193 GLU A N 1
ATOM 1626 C CA . GLU A 1 193 ? -66.047 -19.185 83.501 1.00 92.69 193 GLU A CA 1
ATOM 1627 C C . GLU A 1 193 ? -66.617 -18.301 84.608 1.00 92.69 193 GLU A C 1
ATOM 1629 O O . GLU A 1 193 ? -67.431 -18.762 85.402 1.00 92.69 193 GLU A O 1
ATOM 1634 N N . ARG A 1 194 ? -66.275 -17.005 84.613 1.00 92.94 194 ARG A N 1
ATOM 1635 C CA . ARG A 1 194 ? -66.859 -16.040 85.556 1.00 92.94 194 ARG A CA 1
ATOM 1636 C C . ARG A 1 194 ? -68.379 -16.001 85.450 1.00 92.94 194 ARG A C 1
ATOM 1638 O O . ARG A 1 194 ? -69.046 -16.028 86.477 1.00 92.94 194 ARG A O 1
ATOM 1645 N N . GLN A 1 195 ? -68.926 -15.940 84.234 1.00 91.00 195 GLN A N 1
ATOM 1646 C CA . GLN A 1 195 ? -70.373 -15.950 84.020 1.00 91.00 195 GLN A CA 1
ATOM 1647 C C . GLN A 1 195 ? -71.014 -17.233 84.559 1.00 91.00 195 GLN A C 1
ATOM 1649 O O . GLN A 1 195 ? -72.009 -17.141 85.264 1.00 91.00 195 GLN A O 1
ATOM 1654 N N . GLN A 1 196 ? -70.428 -18.403 84.291 1.00 92.00 196 GLN A N 1
ATOM 1655 C CA . GLN A 1 196 ? -70.919 -19.679 84.817 1.00 92.00 196 GLN A CA 1
ATOM 1656 C C . GLN A 1 196 ? -70.880 -19.716 86.344 1.00 92.00 196 GLN A C 1
ATOM 1658 O O . GLN A 1 196 ? -71.882 -20.068 86.953 1.00 92.00 196 GLN A O 1
ATOM 1663 N N . THR A 1 197 ? -69.785 -19.274 86.973 1.00 90.06 197 THR A N 1
ATOM 1664 C CA . THR A 1 197 ? -69.717 -19.161 88.437 1.00 90.06 197 THR A CA 1
ATOM 1665 C C . THR A 1 197 ? -70.808 -18.234 88.973 1.00 90.06 197 THR A C 1
ATOM 1667 O O . THR A 1 197 ? -71.471 -18.571 89.949 1.00 90.06 197 THR A O 1
ATOM 1670 N N . PHE A 1 198 ? -71.040 -17.080 88.336 1.00 91.00 198 PHE A N 1
ATOM 1671 C CA . PHE A 1 198 ? -72.117 -16.173 88.742 1.00 91.00 198 PHE A CA 1
ATOM 1672 C C . PHE A 1 198 ? -73.509 -16.791 88.557 1.00 91.00 198 PHE A C 1
ATOM 1674 O O . PHE A 1 198 ? -74.362 -16.612 89.425 1.00 91.00 198 PHE A O 1
ATOM 1681 N N . ASP A 1 199 ? -73.742 -17.522 87.468 1.00 89.62 199 ASP A N 1
ATOM 1682 C CA . ASP A 1 199 ? -75.012 -18.196 87.196 1.00 89.62 199 ASP A CA 1
ATOM 1683 C C . ASP A 1 199 ? -75.268 -19.355 88.175 1.00 89.62 199 ASP A C 1
ATOM 1685 O O . ASP A 1 199 ? -76.408 -19.551 88.596 1.00 89.62 199 ASP A O 1
ATOM 1689 N N . GLU A 1 200 ? -74.232 -20.105 88.565 1.00 90.44 200 GLU A N 1
ATOM 1690 C CA . GLU A 1 200 ? -74.296 -21.148 89.599 1.00 90.44 200 GLU A CA 1
ATOM 1691 C C . GLU A 1 200 ? -74.661 -20.548 90.959 1.00 90.44 200 GLU A C 1
ATOM 1693 O O . GLU A 1 200 ? -75.652 -20.965 91.559 1.00 90.44 200 GLU A O 1
ATOM 1698 N N . VAL A 1 201 ? -73.950 -19.500 91.397 1.00 88.69 201 VAL A N 1
ATOM 1699 C CA . VAL A 1 201 ? -74.274 -18.779 92.642 1.00 88.69 201 VAL A CA 1
ATOM 1700 C C . VAL A 1 201 ? -75.699 -18.221 92.599 1.00 88.69 201 VAL A C 1
ATOM 1702 O O . VAL A 1 201 ? -76.443 -18.327 93.570 1.00 88.69 201 VAL A O 1
ATOM 1705 N N . PHE A 1 202 ? -76.129 -17.673 91.462 1.00 89.00 202 PHE A N 1
ATOM 1706 C CA . PHE A 1 202 ? -77.493 -17.174 91.308 1.00 89.00 202 PHE A CA 1
ATOM 1707 C C . PHE A 1 202 ? -78.546 -18.290 91.402 1.00 89.00 202 PHE A C 1
ATOM 1709 O O . PHE A 1 202 ? -79.625 -18.079 91.958 1.00 89.00 202 PHE A O 1
ATOM 1716 N N . GLN A 1 203 ? -78.269 -19.477 90.854 1.00 87.19 203 GLN A N 1
ATOM 1717 C CA . GLN A 1 203 ? -79.159 -20.634 90.975 1.00 87.19 203 GLN A CA 1
ATOM 1718 C C . GLN A 1 203 ? -79.244 -21.125 92.418 1.00 87.19 203 GLN A C 1
ATOM 1720 O O . GLN A 1 203 ? -80.354 -21.369 92.894 1.00 87.19 203 GLN A O 1
ATOM 1725 N N . GLU A 1 204 ? -78.114 -21.209 93.120 1.00 84.50 204 GLU A N 1
ATOM 1726 C CA . GLU A 1 204 ? -78.074 -21.517 94.551 1.00 84.50 204 GLU A CA 1
ATOM 1727 C C . GLU A 1 204 ? -78.909 -20.503 95.351 1.00 84.50 204 GLU A C 1
ATOM 1729 O O . GLU A 1 204 ? -79.791 -20.897 96.119 1.00 84.50 204 GLU A O 1
ATOM 1734 N N . ASP A 1 205 ? -78.746 -19.202 95.095 1.00 84.12 205 ASP A N 1
ATOM 1735 C CA . ASP A 1 205 ? -79.555 -18.138 95.704 1.00 84.12 205 ASP A CA 1
ATOM 1736 C C . ASP A 1 205 ? -81.055 -18.281 95.387 1.00 84.12 205 ASP A C 1
ATOM 1738 O O . ASP A 1 205 ? -81.917 -18.069 96.248 1.00 84.12 205 ASP A O 1
ATOM 1742 N N . LEU A 1 206 ? -81.404 -18.668 94.156 1.00 83.00 206 LEU A N 1
ATOM 1743 C CA . LEU A 1 206 ? -82.786 -18.913 93.742 1.00 83.00 206 LEU A CA 1
ATOM 1744 C C . LEU A 1 206 ? -83.385 -20.138 94.457 1.00 83.00 206 LEU A C 1
ATOM 1746 O O . LEU A 1 206 ? -84.570 -20.138 94.807 1.00 83.00 206 LEU A O 1
ATOM 1750 N N . GLU A 1 207 ? -82.601 -21.194 94.663 1.00 83.50 207 GLU A N 1
ATOM 1751 C CA . GLU A 1 207 ? -83.001 -22.379 95.424 1.00 83.50 207 GLU A CA 1
ATOM 1752 C C . GLU A 1 207 ? -83.189 -22.056 96.908 1.00 83.50 207 GLU A C 1
ATOM 1754 O O . GLU A 1 207 ? -84.224 -22.410 97.486 1.00 83.50 207 GLU A O 1
ATOM 1759 N N . LEU A 1 208 ? -82.263 -21.298 97.501 1.00 79.56 208 LEU A N 1
ATOM 1760 C CA . LEU A 1 208 ? -82.390 -20.767 98.857 1.00 79.56 208 LEU A CA 1
ATOM 1761 C C . LEU A 1 208 ? -83.646 -19.898 98.994 1.00 79.56 208 LEU A C 1
ATOM 1763 O O . LEU A 1 208 ? -84.409 -20.061 99.951 1.00 79.56 208 LEU A O 1
ATOM 1767 N N . TYR A 1 209 ? -83.941 -19.053 98.004 1.00 78.62 209 TYR A N 1
ATOM 1768 C CA . TYR A 1 209 ? -85.171 -18.266 97.971 1.00 78.62 209 TYR A CA 1
ATOM 1769 C C . TYR A 1 209 ? -86.432 -19.136 97.920 1.00 78.62 209 TYR A C 1
ATOM 1771 O O . TYR A 1 209 ? -87.380 -18.881 98.664 1.00 78.62 209 TYR A O 1
ATOM 1779 N N . LYS A 1 210 ? -86.462 -20.185 97.088 1.00 78.31 210 LYS A N 1
ATOM 1780 C CA . LYS A 1 210 ? -87.595 -21.130 97.037 1.00 78.31 210 LYS A CA 1
ATOM 1781 C C . LYS A 1 210 ? -87.792 -21.861 98.368 1.00 78.31 210 LYS A C 1
ATOM 1783 O O . LYS A 1 210 ? -88.932 -22.139 98.734 1.00 78.31 210 LYS A O 1
ATOM 1788 N N . ALA A 1 211 ? -86.709 -22.162 99.085 1.00 78.25 211 ALA A N 1
ATOM 1789 C CA . ALA A 1 211 ? -86.754 -22.857 100.368 1.00 78.25 211 ALA A CA 1
ATOM 1790 C C . ALA A 1 211 ? -87.134 -21.942 101.551 1.00 78.25 211 ALA A C 1
ATOM 1792 O O . ALA A 1 211 ? -87.858 -22.377 102.446 1.00 78.25 211 ALA A O 1
ATOM 1793 N N . GLN A 1 212 ? -86.661 -20.689 101.574 1.00 70.81 212 GLN A N 1
ATOM 1794 C CA . GLN A 1 212 ? -86.759 -19.790 102.738 1.00 70.81 212 GLN A CA 1
ATOM 1795 C C . GLN A 1 212 ? -87.647 -18.545 102.522 1.00 70.81 212 GLN A C 1
ATOM 1797 O O . GLN A 1 212 ? -87.990 -17.855 103.483 1.00 70.81 212 GLN A O 1
ATOM 1802 N N . GLY A 1 213 ? -88.065 -18.250 101.287 1.00 63.06 213 GLY A N 1
ATOM 1803 C CA . GLY A 1 213 ? -89.000 -17.170 100.938 1.00 63.06 213 GLY A CA 1
ATOM 1804 C C . GLY A 1 213 ? -88.441 -15.742 101.023 1.00 63.06 213 GLY A C 1
ATOM 1805 O O . GLY A 1 213 ? -89.206 -14.782 100.901 1.00 63.06 213 GLY A O 1
ATOM 1806 N N . LYS A 1 214 ? -87.130 -15.566 101.242 1.00 65.19 214 LYS A N 1
ATOM 1807 C CA . LYS A 1 214 ? -86.439 -14.266 101.308 1.00 65.19 214 LYS A CA 1
ATOM 1808 C C . LYS A 1 214 ? -85.096 -14.361 100.587 1.00 65.19 214 LYS A C 1
ATOM 1810 O O . LYS A 1 214 ? -84.373 -15.321 100.802 1.00 65.19 214 LYS A O 1
ATOM 1815 N N . ILE A 1 215 ? -84.799 -13.398 99.716 1.00 59.94 215 ILE A N 1
ATOM 1816 C CA . ILE A 1 215 ? -83.483 -13.278 99.073 1.00 59.94 215 ILE A CA 1
ATOM 1817 C C . ILE A 1 215 ? -82.592 -12.520 100.055 1.00 59.94 215 ILE A C 1
ATOM 1819 O O . ILE A 1 215 ? -82.977 -11.431 100.499 1.00 59.94 215 ILE A O 1
ATOM 1823 N N . GLU A 1 216 ? -81.429 -13.071 100.403 1.00 61.84 216 GLU A N 1
ATOM 1824 C CA . GLU A 1 216 ? -80.388 -12.313 101.092 1.00 61.84 216 GLU A CA 1
ATOM 1825 C C . GLU A 1 216 ? -79.861 -11.264 100.117 1.00 61.84 216 GLU A C 1
ATOM 1827 O O . GLU A 1 216 ? -79.027 -11.513 99.254 1.00 61.84 216 GLU A O 1
ATOM 1832 N N . ARG A 1 217 ? -80.425 -10.059 100.197 1.00 51.81 217 ARG A N 1
ATOM 1833 C CA . ARG A 1 217 ? -79.885 -8.915 99.479 1.00 51.81 217 ARG A CA 1
ATOM 1834 C C . ARG A 1 217 ? -78.515 -8.667 100.093 1.00 51.81 217 ARG A C 1
ATOM 1836 O O . ARG A 1 217 ? -78.453 -8.166 101.218 1.00 51.81 217 ARG A O 1
ATOM 1843 N N . LEU A 1 218 ? -77.457 -9.053 99.376 1.00 53.97 218 LEU A N 1
ATOM 184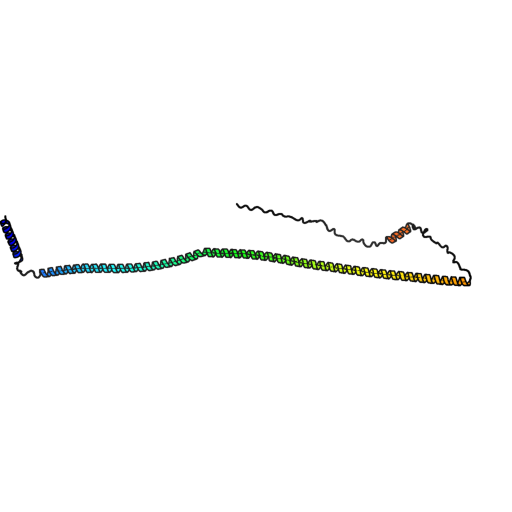4 C CA . LEU A 1 218 ? -76.092 -8.660 99.706 1.00 53.97 218 LEU A CA 1
ATOM 1845 C C . LEU A 1 218 ? -76.134 -7.189 100.137 1.00 53.97 218 LEU A C 1
ATOM 1847 O O . LEU A 1 218 ? -76.770 -6.379 99.442 1.00 53.97 218 LEU A O 1
ATOM 1851 N N . PRO A 1 219 ? -75.553 -6.833 101.297 1.00 45.72 219 PRO A N 1
ATOM 1852 C CA . PRO A 1 219 ? -75.447 -5.436 101.657 1.00 45.72 219 PRO A CA 1
ATOM 1853 C C . PRO A 1 219 ? -74.778 -4.754 100.471 1.00 45.72 219 PRO A C 1
ATOM 1855 O O . PRO A 1 219 ? -73.759 -5.235 99.975 1.00 45.72 219 PRO A O 1
ATOM 1858 N N . ALA A 1 220 ? -75.385 -3.677 99.971 1.00 43.56 220 ALA A N 1
ATOM 1859 C CA . ALA A 1 220 ? -74.668 -2.770 99.101 1.00 43.56 220 ALA A CA 1
ATOM 1860 C C . ALA A 1 220 ? -73.432 -2.360 99.901 1.00 43.56 220 ALA A C 1
ATOM 1862 O O . ALA A 1 220 ? -73.540 -1.567 100.839 1.00 43.56 220 ALA A O 1
ATOM 1863 N N . HIS A 1 221 ? -72.289 -2.982 99.610 1.00 45.78 221 HIS A N 1
ATOM 1864 C CA . HIS A 1 221 ? -71.018 -2.503 100.099 1.00 45.78 221 HIS A CA 1
ATOM 1865 C C . HIS A 1 221 ? -70.887 -1.135 99.449 1.00 45.78 221 HIS A C 1
ATOM 1867 O O . HIS A 1 221 ? -70.579 -1.004 98.267 1.00 45.78 221 HIS A O 1
ATOM 1873 N N . ALA A 1 222 ? -71.225 -0.111 100.225 1.00 46.19 222 ALA A N 1
ATOM 1874 C CA . ALA A 1 222 ? -70.940 1.282 99.959 1.00 46.19 222 ALA A CA 1
ATOM 1875 C C . ALA A 1 222 ? -69.426 1.520 100.077 1.00 46.19 222 ALA A C 1
ATOM 1877 O O . ALA A 1 222 ? -68.983 2.463 100.722 1.00 46.19 222 ALA A O 1
ATOM 1878 N N . ASP A 1 223 ? -68.629 0.647 99.468 1.00 47.53 223 ASP A N 1
ATOM 1879 C CA . ASP A 1 223 ? -67.210 0.849 99.278 1.00 47.53 223 ASP A CA 1
ATOM 1880 C C . ASP A 1 223 ? -67.049 1.415 97.879 1.00 47.53 223 ASP A C 1
ATOM 1882 O O . ASP A 1 223 ? -66.933 0.702 96.888 1.00 47.53 223 ASP A O 1
ATOM 1886 N N . LYS A 1 224 ? -67.134 2.748 97.843 1.00 53.31 224 LYS A N 1
ATOM 1887 C CA . LYS A 1 224 ? -66.598 3.616 96.797 1.00 53.31 224 LYS A CA 1
ATOM 1888 C C . LYS A 1 224 ? -66.900 3.114 95.383 1.00 53.31 224 LYS A C 1
ATOM 1890 O O . LYS A 1 224 ? -66.018 2.666 94.654 1.00 53.31 224 LYS A O 1
ATOM 1895 N N . GLN A 1 225 ? -68.143 3.323 94.954 1.00 42.75 225 GLN A N 1
ATOM 1896 C CA . GLN A 1 225 ? -68.347 3.731 93.569 1.00 42.75 225 GLN A CA 1
ATOM 1897 C C . GLN A 1 225 ? -67.598 5.057 93.400 1.00 42.75 225 GLN A C 1
ATOM 1899 O O . GLN A 1 225 ? -68.162 6.116 93.648 1.00 42.75 225 GLN A O 1
ATOM 1904 N N . ALA A 1 226 ? -66.314 5.001 93.050 1.00 52.75 226 ALA A N 1
ATOM 1905 C CA . ALA A 1 226 ? -65.693 6.124 92.378 1.00 52.75 226 ALA A CA 1
ATOM 1906 C C . ALA A 1 226 ? -66.466 6.257 91.065 1.00 52.75 226 ALA A C 1
ATOM 1908 O O . ALA A 1 226 ? -66.286 5.466 90.137 1.00 52.75 226 ALA A O 1
ATOM 1909 N N . ALA A 1 227 ? -67.422 7.184 91.024 1.00 47.84 227 ALA A N 1
ATOM 1910 C CA . ALA A 1 227 ? -67.917 7.667 89.752 1.00 47.84 227 ALA A CA 1
ATOM 1911 C C . ALA A 1 227 ? -66.683 8.125 88.965 1.00 47.84 227 ALA A C 1
ATOM 1913 O O . ALA A 1 227 ? -65.794 8.755 89.530 1.00 47.84 227 ALA A O 1
ATOM 1914 N N . LEU A 1 228 ? -66.605 7.819 87.672 1.00 52.06 228 LEU A N 1
ATOM 1915 C CA . LEU A 1 228 ? -65.509 8.293 86.813 1.00 52.06 228 LEU A CA 1
ATOM 1916 C C . LEU A 1 228 ? -65.420 9.836 86.758 1.00 52.06 228 LEU A C 1
ATOM 1918 O O . LEU A 1 228 ? -64.460 10.371 86.221 1.00 52.06 228 LEU A O 1
ATOM 1922 N N . GLU A 1 229 ? -66.406 10.536 87.327 1.00 58.59 229 GLU A N 1
ATOM 1923 C CA . GLU A 1 229 ? -66.421 11.984 87.556 1.00 58.59 229 GLU A CA 1
ATOM 1924 C C . GLU A 1 229 ? -65.597 12.426 88.790 1.00 58.59 229 GLU A C 1
ATOM 1926 O O . GLU A 1 229 ? -65.319 13.611 88.928 1.00 58.59 229 GLU A O 1
ATOM 1931 N N . GLU A 1 230 ? -65.188 11.504 89.673 1.00 53.28 230 GLU A N 1
ATOM 1932 C CA . GLU A 1 230 ? -64.446 11.757 90.927 1.00 53.28 230 GLU A CA 1
ATOM 1933 C C . GLU A 1 230 ? -63.040 11.111 90.925 1.00 53.28 230 GLU A C 1
ATOM 1935 O O . GLU A 1 230 ? -62.432 10.885 91.971 1.00 53.28 230 GLU A O 1
ATOM 1940 N N . ILE A 1 231 ? -62.507 10.789 89.741 1.00 52.28 231 ILE A N 1
ATOM 1941 C CA . ILE A 1 231 ? -61.068 10.572 89.555 1.00 52.28 231 ILE A CA 1
ATOM 1942 C C . ILE A 1 231 ? -60.494 11.904 89.093 1.00 52.28 231 ILE A C 1
ATOM 1944 O O . ILE A 1 231 ? -60.630 12.278 87.929 1.00 52.28 231 ILE A O 1
ATOM 1948 N N . ASP A 1 232 ? -59.865 12.620 90.016 1.00 55.34 232 ASP A N 1
ATOM 1949 C CA . ASP A 1 232 ? -59.026 13.757 89.668 1.00 55.34 232 ASP A CA 1
ATOM 1950 C C . ASP A 1 232 ? -57.780 13.220 88.944 1.00 55.34 232 ASP A C 1
ATOM 1952 O O . ASP A 1 232 ? -56.935 12.546 89.537 1.00 55.34 232 ASP A O 1
ATOM 1956 N N . LEU A 1 233 ? -57.715 13.416 87.625 1.00 54.16 233 LEU A N 1
ATOM 1957 C CA . LEU A 1 233 ? -56.555 13.048 86.799 1.00 54.16 233 LEU A CA 1
ATOM 1958 C C . LEU A 1 233 ? -55.381 14.028 86.995 1.00 54.16 233 LEU A C 1
ATOM 1960 O O . LEU A 1 233 ? -54.285 13.786 86.486 1.00 54.16 233 LEU A O 1
ATOM 1964 N N . GLU A 1 234 ? -55.582 15.099 87.767 1.00 54.28 234 GLU A N 1
ATOM 1965 C CA . GLU A 1 234 ? -54.523 15.938 88.326 1.00 54.28 234 GLU A CA 1
ATOM 1966 C C . GLU A 1 234 ? -54.051 15.345 89.665 1.00 54.28 234 GLU A C 1
ATOM 1968 O O . GLU A 1 234 ? -54.199 15.922 90.737 1.00 54.28 234 GLU A O 1
ATOM 1973 N N . GLY A 1 235 ? -53.483 14.136 89.620 1.00 53.97 235 GLY A N 1
ATOM 1974 C CA . GLY A 1 235 ? -52.676 13.644 90.737 1.00 53.97 235 GLY A CA 1
ATOM 1975 C C . GLY A 1 235 ? -51.472 14.565 90.978 1.00 53.97 235 GLY A C 1
ATOM 1976 O O . GLY A 1 235 ? -50.986 15.174 90.024 1.00 53.97 235 GLY A O 1
ATOM 1977 N N . ASP A 1 236 ? -51.005 14.640 92.236 1.00 61.97 236 ASP A N 1
ATOM 1978 C CA . ASP A 1 236 ? -49.836 15.412 92.701 1.00 61.97 236 ASP A CA 1
ATOM 1979 C C . ASP A 1 236 ? -48.750 15.568 91.619 1.00 61.97 236 ASP A C 1
ATOM 1981 O O . ASP A 1 236 ? -48.411 14.597 90.939 1.00 61.97 236 ASP A O 1
ATOM 1985 N N . GLU A 1 237 ? -48.122 16.748 91.513 1.00 66.62 237 GLU A N 1
ATOM 1986 C CA . GLU A 1 237 ? -47.037 17.037 90.549 1.00 66.62 237 GLU A CA 1
ATOM 1987 C C . GLU A 1 237 ? -45.949 15.940 90.515 1.00 66.62 237 GLU A C 1
ATOM 1989 O O . GLU A 1 237 ? -45.328 15.697 89.484 1.00 66.62 237 GLU A O 1
ATOM 1994 N N . GLN A 1 238 ? -45.750 15.223 91.625 1.00 67.38 238 GLN A N 1
ATOM 1995 C CA . GLN A 1 238 ? -44.846 14.076 91.737 1.00 67.38 238 GLN A CA 1
ATOM 1996 C C . GLN A 1 238 ? -45.325 12.803 91.027 1.00 67.38 238 GLN A C 1
ATOM 1998 O O . GLN A 1 238 ? -44.499 12.075 90.485 1.00 67.38 238 GLN A O 1
ATOM 2003 N N . ALA A 1 239 ? -46.627 12.523 90.998 1.00 67.00 239 ALA A N 1
ATOM 2004 C CA . ALA A 1 239 ? -47.188 11.390 90.268 1.00 67.00 239 ALA A CA 1
ATOM 2005 C C . ALA A 1 239 ? -47.171 11.638 88.751 1.00 67.00 239 ALA A C 1
ATOM 2007 O O . ALA A 1 239 ? -46.839 10.729 87.993 1.00 67.00 239 ALA A O 1
ATOM 2008 N N . GLN A 1 240 ? -47.443 12.873 88.308 1.00 68.50 240 GLN A N 1
ATOM 2009 C CA . GLN A 1 240 ? -47.260 13.269 86.905 1.00 68.50 240 GLN A CA 1
ATOM 2010 C C . GLN A 1 240 ? -45.783 13.291 86.497 1.00 68.50 240 GLN A C 1
ATOM 2012 O O . GLN A 1 240 ? -45.459 12.849 85.398 1.00 68.50 240 GLN A O 1
ATOM 2017 N N . ALA A 1 241 ? -44.878 13.740 87.373 1.00 72.50 241 ALA A N 1
ATOM 2018 C CA . ALA A 1 241 ? -43.440 13.679 87.119 1.00 72.50 241 ALA A CA 1
ATOM 2019 C C . ALA A 1 241 ? -42.938 12.232 87.000 1.00 72.50 241 ALA A C 1
ATOM 2021 O O . ALA A 1 241 ? -42.199 11.939 86.070 1.00 72.50 241 ALA A O 1
ATOM 2022 N N . ALA A 1 242 ? -43.392 11.320 87.866 1.00 74.25 242 ALA A N 1
ATOM 2023 C CA . ALA A 1 242 ? -43.032 9.903 87.795 1.00 74.25 242 ALA A CA 1
ATOM 2024 C C . ALA A 1 242 ? -43.608 9.203 86.549 1.00 74.25 242 ALA A C 1
ATOM 2026 O O . ALA A 1 242 ? -42.958 8.336 85.969 1.00 74.25 242 ALA A O 1
ATOM 2027 N N . LEU A 1 243 ? -44.817 9.578 86.116 1.00 71.50 243 LEU A N 1
ATOM 2028 C CA . LEU A 1 243 ? -45.414 9.060 84.883 1.00 71.50 243 LEU A CA 1
ATOM 2029 C C . LEU A 1 243 ? -44.695 9.601 83.638 1.00 71.50 243 LEU A C 1
ATOM 2031 O O . LEU A 1 243 ? -44.461 8.848 82.698 1.00 71.50 243 LEU A O 1
ATOM 2035 N N . ASN A 1 244 ? -44.326 10.885 83.639 1.00 75.31 244 ASN A N 1
ATOM 2036 C CA . ASN A 1 244 ? -43.538 11.485 82.566 1.00 75.31 244 ASN A CA 1
ATOM 2037 C C . ASN A 1 244 ? -42.132 10.887 82.512 1.00 75.31 244 ASN A C 1
ATOM 2039 O O . ASN A 1 244 ? -41.692 10.569 81.425 1.00 75.31 244 ASN A O 1
ATOM 2043 N N . GLU A 1 245 ? -41.471 10.650 83.648 1.00 78.19 245 GLU A N 1
ATOM 20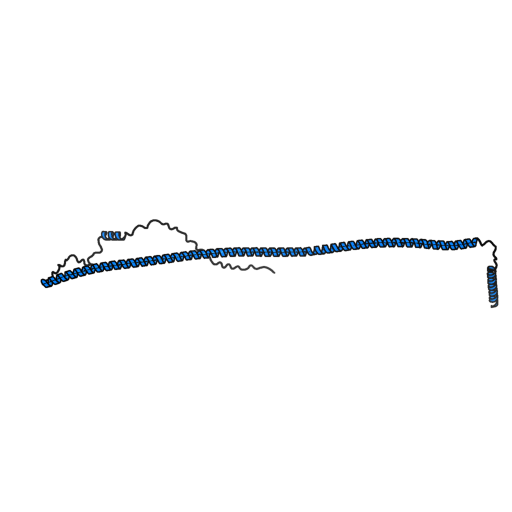44 C CA . GLU A 1 245 ? -40.176 9.955 83.721 1.00 78.19 245 GLU A CA 1
ATOM 2045 C C . GLU A 1 245 ? -40.269 8.521 83.175 1.00 78.19 245 GLU A C 1
ATOM 2047 O O . GLU A 1 245 ? -39.421 8.100 82.398 1.00 78.19 245 GLU A O 1
ATOM 2052 N N . PHE A 1 246 ? -41.351 7.799 83.482 1.00 74.88 246 PHE A N 1
ATOM 2053 C CA . PHE A 1 246 ? -41.606 6.469 82.922 1.00 74.88 246 PHE A CA 1
ATOM 2054 C C . PHE A 1 246 ? -41.889 6.480 81.406 1.00 74.88 246 PHE A C 1
ATOM 2056 O O . PHE A 1 246 ? -41.584 5.511 80.716 1.00 74.88 246 PHE A O 1
ATOM 2063 N N . LEU A 1 247 ? -42.485 7.554 80.876 1.00 73.62 247 LEU A N 1
ATOM 2064 C CA . LEU A 1 247 ? -42.734 7.725 79.438 1.00 73.62 247 LEU A CA 1
ATOM 2065 C C . LEU A 1 247 ? -41.514 8.288 78.681 1.00 73.62 247 LEU A C 1
ATOM 2067 O O . LEU A 1 247 ? -41.395 8.042 77.481 1.00 73.62 247 LEU A O 1
ATOM 2071 N N . ASP A 1 248 ? -40.620 9.008 79.368 1.00 67.88 248 ASP A N 1
ATOM 2072 C CA . ASP A 1 248 ? -39.366 9.561 78.830 1.00 67.88 248 ASP A CA 1
ATOM 2073 C C . ASP A 1 248 ? -38.201 8.560 78.855 1.00 67.88 248 ASP A C 1
ATOM 2075 O O . ASP A 1 248 ? -37.160 8.845 78.260 1.00 67.88 248 ASP A O 1
ATOM 2079 N N . ASP A 1 249 ? -38.379 7.365 79.437 1.00 54.25 249 ASP A N 1
ATOM 2080 C CA . ASP A 1 249 ? -37.503 6.198 79.236 1.00 54.25 249 ASP A CA 1
ATOM 2081 C C . ASP A 1 249 ? -37.659 5.645 77.800 1.00 54.25 249 ASP A C 1
ATOM 2083 O O . ASP A 1 249 ? -37.971 4.485 77.529 1.00 54.25 249 ASP A O 1
ATOM 2087 N N . THR A 1 250 ? -37.418 6.528 76.835 1.00 52.09 250 THR A N 1
ATOM 2088 C CA . THR A 1 250 ? -36.934 6.185 75.510 1.00 52.09 250 THR A CA 1
ATOM 2089 C C . THR A 1 250 ? -35.418 6.072 75.630 1.00 52.09 250 THR A C 1
ATOM 2091 O O . THR A 1 250 ? -34.728 7.077 75.784 1.00 52.09 250 THR A O 1
ATOM 2094 N N . ASP A 1 251 ? -34.914 4.838 75.579 1.00 50.31 251 ASP A N 1
ATOM 2095 C CA . ASP A 1 251 ? -33.497 4.462 75.514 1.00 50.31 251 ASP A CA 1
ATOM 2096 C C . ASP A 1 251 ? -32.560 5.570 74.963 1.00 50.31 251 ASP A C 1
ATOM 2098 O O . ASP A 1 251 ? -32.505 5.799 73.746 1.00 50.31 251 ASP A O 1
ATOM 2102 N N . PRO A 1 252 ? -31.722 6.209 75.805 1.00 48.28 252 PRO A N 1
ATOM 2103 C CA . PRO A 1 252 ? -30.601 7.027 75.358 1.00 48.28 252 PRO A CA 1
ATOM 2104 C C . PRO A 1 252 ? -29.437 6.095 74.988 1.00 48.28 252 PRO A C 1
ATOM 2106 O O . PRO A 1 252 ? -28.417 6.006 75.667 1.00 48.28 252 PRO A O 1
ATOM 2109 N N . GLY A 1 253 ? -29.630 5.349 73.902 1.00 45.94 253 GLY A N 1
ATOM 2110 C CA . GLY A 1 253 ? -28.702 4.345 73.389 1.00 45.94 253 GLY A CA 1
ATOM 2111 C C . GLY A 1 253 ? -28.362 4.516 71.912 1.00 45.94 253 GLY A C 1
ATOM 2112 O O . GLY A 1 253 ? -27.917 3.558 71.298 1.00 45.94 253 GLY A O 1
ATOM 2113 N N . LEU A 1 254 ? -28.569 5.701 71.326 1.00 44.09 254 LEU A N 1
ATOM 2114 C CA . LEU A 1 254 ? -28.142 6.046 69.961 1.00 44.09 254 LEU A CA 1
ATOM 2115 C C . LEU A 1 254 ? -27.718 7.526 69.877 1.00 44.09 254 LEU A C 1
ATOM 2117 O O . LEU A 1 254 ? -28.250 8.318 69.105 1.00 44.09 254 LEU A O 1
ATOM 2121 N N . SER A 1 255 ? -26.723 7.907 70.676 1.00 46.78 255 SER A N 1
ATOM 2122 C CA . SER A 1 255 ? -25.920 9.115 70.446 1.00 46.78 255 SER A CA 1
ATOM 2123 C C . SER A 1 255 ? -24.436 8.808 70.657 1.00 46.78 255 SER A C 1
ATOM 2125 O O . SER A 1 255 ? -23.790 9.243 71.604 1.00 46.78 255 SER A O 1
ATOM 2127 N N . ALA A 1 256 ? -23.884 8.023 69.734 1.00 43.09 256 ALA A N 1
ATOM 2128 C CA . ALA A 1 256 ? -22.449 7.954 69.506 1.00 43.09 256 ALA A CA 1
ATOM 2129 C C . ALA A 1 256 ? -22.186 8.199 68.016 1.00 43.09 256 ALA A C 1
ATOM 2131 O O . ALA A 1 256 ? -22.696 7.482 67.157 1.00 43.09 256 ALA A O 1
ATOM 2132 N N . ASP A 1 257 ? -21.429 9.263 67.765 1.00 41.03 257 ASP A N 1
ATOM 2133 C CA . ASP A 1 257 ? -20.739 9.647 66.538 1.00 41.03 257 ASP A CA 1
ATOM 2134 C C . ASP A 1 257 ? -20.696 8.606 65.410 1.00 41.03 257 ASP A C 1
ATOM 2136 O O . ASP A 1 257 ? -19.965 7.617 65.476 1.00 41.03 257 ASP A O 1
ATOM 2140 N N . ILE A 1 258 ? -21.328 8.941 64.283 1.00 43.19 258 ILE A N 1
ATOM 2141 C CA . ILE A 1 258 ? -20.743 8.651 62.973 1.00 43.19 258 ILE A CA 1
ATOM 2142 C C . ILE A 1 258 ? -20.748 9.952 62.174 1.00 43.19 258 ILE A C 1
ATOM 2144 O O . ILE A 1 258 ? -21.777 10.427 61.698 1.00 43.19 258 ILE A O 1
ATOM 2148 N N . SER A 1 259 ? -19.548 10.523 62.066 1.00 40.28 259 SER A N 1
ATOM 2149 C CA . SER A 1 259 ? -19.166 11.551 61.103 1.00 40.28 259 SER A CA 1
ATOM 2150 C C . SER A 1 259 ? -19.744 11.250 59.718 1.00 40.28 259 SER A C 1
ATOM 2152 O O . SER A 1 259 ? -19.353 10.276 59.073 1.00 40.28 259 SER A O 1
ATOM 2154 N N . PHE A 1 260 ? -20.626 12.123 59.239 1.00 38.59 260 PHE A N 1
ATOM 2155 C CA . PHE A 1 260 ? -20.887 12.267 57.813 1.00 38.59 260 PHE A CA 1
ATOM 2156 C C . PHE A 1 260 ? -19.772 13.136 57.219 1.00 38.59 260 PHE A C 1
ATOM 2158 O O . PHE A 1 260 ? -19.589 14.266 57.678 1.00 38.59 260 PHE A O 1
ATOM 2165 N N . PRO A 1 261 ? -19.020 12.669 56.208 1.00 41.78 261 PRO A N 1
ATOM 2166 C CA . PRO A 1 261 ? -18.193 13.575 55.440 1.00 41.78 261 PRO A CA 1
ATOM 2167 C C . PRO A 1 261 ? -19.128 14.486 54.640 1.00 41.78 261 PRO A C 1
ATOM 2169 O O . PRO A 1 261 ? -19.904 14.014 53.807 1.00 41.78 261 PRO A O 1
ATOM 2172 N N . SER A 1 262 ? -19.045 15.792 54.898 1.00 43.41 262 SER A N 1
ATOM 2173 C CA . SER A 1 262 ? -19.458 16.818 53.943 1.00 43.41 262 SER A CA 1
ATOM 2174 C C . SER A 1 262 ? -18.692 16.585 52.642 1.00 43.41 262 SER A C 1
ATOM 2176 O O . SER A 1 262 ? -17.537 16.983 52.507 1.00 43.41 262 SER A O 1
ATOM 2178 N N . GLY A 1 263 ? -19.326 15.878 51.713 1.00 37.12 263 GLY A N 1
ATOM 2179 C CA . GLY A 1 263 ? -18.961 15.870 50.309 1.00 37.12 263 GLY A CA 1
ATOM 2180 C C . GLY A 1 263 ? -19.622 17.071 49.656 1.00 37.12 263 GLY A C 1
ATOM 2181 O O . GLY A 1 263 ? -20.843 17.118 49.543 1.00 37.12 263 GLY A O 1
ATOM 2182 N N . ASP A 1 264 ? -18.791 18.038 49.291 1.00 36.78 264 ASP A N 1
ATOM 2183 C CA . ASP A 1 264 ? -19.100 19.173 48.433 1.00 36.78 264 ASP A CA 1
ATOM 2184 C C . ASP A 1 264 ? -20.004 18.758 47.259 1.00 36.78 264 ASP A C 1
ATOM 2186 O O . ASP A 1 264 ? -19.616 17.962 46.404 1.00 36.78 264 ASP A O 1
ATOM 2190 N N . THR A 1 265 ? -21.214 19.311 47.199 1.00 49.12 265 THR A N 1
ATOM 2191 C CA . THR A 1 265 ? -22.019 19.348 45.975 1.00 49.12 265 THR A CA 1
ATOM 2192 C C . THR A 1 265 ? -22.031 20.782 45.475 1.00 49.12 265 THR A C 1
ATOM 2194 O O . THR A 1 265 ? -22.982 21.524 45.714 1.00 49.12 265 THR A O 1
ATOM 2197 N N . SER A 1 266 ? -20.945 21.156 44.802 1.00 46.53 266 SER A N 1
ATOM 2198 C CA . SER A 1 266 ? -20.819 22.385 44.022 1.00 46.53 266 SER A CA 1
ATOM 2199 C C . SER A 1 266 ? -20.004 22.098 42.760 1.00 46.53 266 SER A C 1
ATOM 2201 O O . SER A 1 266 ? -18.837 22.446 42.695 1.00 46.53 266 SER A O 1
ATOM 2203 N N . GLU A 1 267 ? -20.611 21.465 41.757 1.00 39.47 267 GLU A N 1
ATOM 2204 C CA . GLU A 1 267 ? -20.305 21.796 40.359 1.00 39.47 267 GLU A CA 1
ATOM 2205 C C . GLU A 1 267 ? -21.463 21.356 39.462 1.00 39.47 267 GLU A C 1
ATOM 2207 O O . GLU A 1 267 ? -21.570 20.236 38.966 1.00 39.47 267 GLU A O 1
ATOM 2212 N N . SER A 1 268 ? -22.403 22.283 39.321 1.00 47.03 268 SER A N 1
ATOM 2213 C CA . SER A 1 268 ? -23.269 22.380 38.164 1.00 47.03 268 SER A CA 1
ATOM 2214 C C . SER A 1 268 ? -22.412 22.792 36.970 1.00 47.03 268 SER A C 1
ATOM 2216 O O . SER A 1 268 ? -22.189 23.986 36.778 1.00 47.03 268 SER A O 1
ATOM 2218 N N . ASP A 1 269 ? -21.962 21.830 36.171 1.00 36.31 269 ASP A N 1
ATOM 2219 C CA . ASP A 1 269 ? -21.502 22.123 34.817 1.00 36.31 269 ASP A CA 1
ATOM 2220 C C . ASP A 1 269 ? -22.591 21.694 33.835 1.00 36.31 269 ASP A C 1
ATOM 2222 O O . ASP A 1 269 ? -22.740 20.541 33.424 1.00 36.31 269 ASP A O 1
ATOM 2226 N N . ALA A 1 270 ? -23.452 22.668 33.549 1.00 42.25 270 ALA A N 1
ATOM 2227 C CA . ALA A 1 270 ? -24.362 22.620 32.430 1.00 42.25 270 ALA A CA 1
ATOM 2228 C C . ALA A 1 270 ? -23.511 22.730 31.161 1.00 42.25 270 ALA A C 1
ATOM 2230 O O . ALA A 1 270 ? -23.085 23.821 30.787 1.00 42.25 270 ALA A O 1
ATOM 2231 N N . ALA A 1 271 ? -23.283 21.601 30.491 1.00 39.06 271 ALA A N 1
ATOM 2232 C CA . ALA A 1 271 ? -22.810 21.594 29.116 1.00 39.06 271 ALA A CA 1
ATOM 2233 C C . ALA A 1 271 ? -23.875 22.270 28.238 1.00 39.06 271 ALA A C 1
ATOM 2235 O O . ALA A 1 271 ? -24.856 21.667 27.800 1.00 39.06 271 ALA A O 1
ATOM 2236 N N . VAL A 1 272 ? -23.687 23.573 28.052 1.00 45.00 272 VAL A N 1
ATOM 2237 C CA . VAL A 1 272 ? -24.312 24.379 27.016 1.00 45.00 272 VAL A CA 1
ATOM 2238 C C . VAL A 1 272 ? -23.933 23.763 25.673 1.00 45.00 272 VAL A C 1
ATOM 2240 O O . VAL A 1 272 ? -22.760 23.571 25.366 1.00 45.00 272 VAL A O 1
ATOM 2243 N N . PHE A 1 273 ? -24.962 23.450 24.890 1.00 41.00 273 PHE A N 1
ATOM 2244 C CA . PHE A 1 273 ? -24.886 23.248 23.451 1.00 41.00 273 PHE A CA 1
ATOM 2245 C C . PHE A 1 273 ? -24.110 24.412 22.816 1.00 41.00 273 PHE A C 1
ATOM 2247 O O . PHE A 1 273 ? -24.619 25.529 22.730 1.00 41.00 273 PHE A O 1
ATOM 2254 N N . ASP A 1 274 ? -22.884 24.145 22.377 1.00 39.19 274 ASP A N 1
ATOM 2255 C CA . ASP A 1 274 ? -22.149 25.025 21.478 1.00 39.19 274 ASP A CA 1
ATOM 2256 C C . ASP A 1 274 ? -22.657 24.773 20.052 1.00 39.19 274 ASP A C 1
ATOM 2258 O O . ASP A 1 274 ? -22.261 23.819 19.379 1.00 39.19 274 ASP A O 1
ATOM 2262 N N . GLU A 1 275 ? -23.582 25.617 19.586 1.00 48.88 275 GLU A N 1
ATOM 2263 C CA . GLU A 1 275 ? -23.803 25.815 18.153 1.00 48.88 275 GLU A CA 1
ATOM 2264 C C . GLU A 1 275 ? -22.601 26.576 17.575 1.00 48.88 275 GLU A C 1
ATOM 2266 O O . GLU A 1 275 ? -22.642 27.777 17.293 1.00 48.88 275 GLU A O 1
ATOM 2271 N N . GLY A 1 276 ? -21.510 25.841 17.366 1.00 41.59 276 GLY A N 1
ATOM 2272 C CA . GLY A 1 276 ? -20.364 26.263 16.577 1.00 41.59 276 GLY A CA 1
ATOM 2273 C C . GLY A 1 276 ? -20.719 26.329 15.093 1.00 41.59 276 GLY A C 1
ATOM 2274 O O . GLY A 1 276 ? -20.370 25.450 14.305 1.00 41.59 276 GLY A O 1
ATOM 2275 N N . GLY A 1 277 ? -21.405 27.399 14.693 1.00 42.72 277 GLY A N 1
ATOM 2276 C CA . GLY A 1 277 ? -21.550 27.799 13.300 1.00 42.72 277 GLY A CA 1
ATOM 2277 C C . GLY A 1 277 ? -20.191 28.145 12.688 1.00 42.72 277 GLY A C 1
ATOM 2278 O O . GLY A 1 277 ? -19.722 29.279 12.784 1.00 42.72 277 GLY A O 1
ATOM 2279 N N . CYS A 1 278 ? -19.567 27.189 12.002 1.00 40.38 278 CYS A N 1
ATOM 2280 C CA . CYS A 1 278 ? -18.415 27.462 11.152 1.00 40.38 278 CYS A CA 1
ATOM 2281 C C . CYS A 1 278 ? -18.908 28.088 9.837 1.00 40.38 278 CYS A C 1
ATOM 2283 O O . CYS A 1 278 ? -19.316 27.399 8.901 1.00 40.38 278 CYS A O 1
ATOM 2285 N N . LYS A 1 279 ? -18.902 29.426 9.768 1.00 56.12 279 LYS A N 1
ATOM 2286 C CA . LYS A 1 279 ? -18.971 30.133 8.485 1.00 56.12 279 LYS A CA 1
ATOM 2287 C C . LYS A 1 279 ? -17.689 29.850 7.686 1.00 56.12 279 LYS A C 1
ATOM 2289 O O . LYS A 1 279 ? -16.597 29.990 8.239 1.00 56.12 279 LYS A O 1
ATOM 2294 N N . PRO A 1 280 ? -17.795 29.519 6.390 1.00 56.22 280 PRO A N 1
ATOM 2295 C CA . PRO A 1 280 ? -16.639 29.298 5.534 1.00 56.22 280 PRO A CA 1
ATOM 2296 C C . PRO A 1 280 ? -15.875 30.604 5.277 1.00 56.22 280 PRO A C 1
ATOM 2298 O O . PRO A 1 280 ? -16.467 31.648 4.990 1.00 56.22 280 PRO A O 1
ATOM 2301 N N . LYS A 1 281 ? -14.542 30.523 5.350 1.00 59.16 281 LYS A N 1
ATOM 2302 C CA . LYS A 1 281 ? -13.631 31.528 4.788 1.00 59.16 281 LYS A CA 1
ATOM 2303 C C . LYS A 1 281 ? -13.794 31.563 3.257 1.00 59.16 281 LYS A C 1
ATOM 2305 O O . LYS A 1 281 ? -13.882 30.496 2.651 1.00 59.16 281 LYS A O 1
ATOM 2310 N N . PRO A 1 282 ? -13.800 32.747 2.626 1.00 60.75 282 PRO A N 1
ATOM 2311 C CA . PRO A 1 282 ? -13.791 32.859 1.174 1.00 60.75 282 PRO A CA 1
ATOM 2312 C C . PRO A 1 282 ? -12.411 32.498 0.607 1.00 60.75 282 PRO A C 1
ATOM 2314 O O . PRO A 1 282 ? -11.386 32.998 1.068 1.00 60.75 282 PRO A O 1
ATOM 2317 N N . CYS A 1 283 ? -12.411 31.628 -0.404 1.00 51.16 283 CYS A N 1
ATOM 2318 C CA . CYS A 1 283 ? -11.308 31.469 -1.341 1.00 51.16 283 CYS A CA 1
ATOM 2319 C C . CYS A 1 283 ? -11.277 32.677 -2.283 1.00 51.16 283 CYS A C 1
ATOM 2321 O O . CYS A 1 283 ? -12.244 32.926 -3.002 1.00 51.16 283 CYS A O 1
ATOM 2323 N N . ASP A 1 284 ? -10.146 33.373 -2.309 1.00 56.44 284 ASP A N 1
ATOM 2324 C CA . ASP A 1 284 ? -9.742 34.206 -3.434 1.00 56.44 284 ASP A CA 1
ATOM 2325 C C . ASP A 1 284 ? -9.254 33.300 -4.570 1.00 56.44 284 ASP A C 1
ATOM 2327 O O . ASP A 1 284 ? -8.280 32.562 -4.405 1.00 56.44 284 ASP A O 1
ATOM 2331 N N . THR A 1 285 ? -9.904 33.356 -5.735 1.00 56.19 285 THR A N 1
ATOM 2332 C CA . THR A 1 285 ? -9.217 33.240 -7.035 1.00 56.19 285 THR A CA 1
ATOM 2333 C C . THR A 1 285 ? -10.086 33.793 -8.168 1.00 56.19 285 THR A C 1
ATOM 2335 O O . THR A 1 285 ? -11.012 33.131 -8.635 1.00 56.19 285 THR A O 1
ATOM 2338 N N . ALA A 1 286 ? -9.752 35.008 -8.607 1.00 48.06 286 ALA A N 1
ATOM 2339 C CA . ALA A 1 286 ? -9.700 35.457 -10.001 1.00 48.06 286 ALA A CA 1
ATOM 2340 C C . ALA A 1 286 ? -8.870 36.747 -10.058 1.00 48.06 286 ALA A C 1
ATOM 2342 O O . ALA A 1 286 ? -9.195 37.677 -9.287 1.00 48.06 286 ALA A O 1
#

Sequence (286 aa):
MLENLREKFYSVQQDLTESLRNFTLVEVSTQKHKLEHDYEKHLTNAGAELLHYYQSTWEEIHNYNEENAKKAEEVDTLIGAMHSQFHQQLAWMQQLNQQLCQLPKLQQNVQDLMKTIGELEGLFEEVELHLVGLEDIIETQALQEKQLDERFKLALYKEKKMAHFEELRDKLEEEHRLRLQQLEEQERHVLQERQQTFDEVFQEDLELYKAQGKIERLPAHADKQAALEEIDLEGDEQAQAALNEFLDDTDPGLSADISFPSGDTSESDAAVFDEGGCKPKPCDTA

InterPro domains:
  IPR007531 Dysbindin [PTHR16294] (1-216)

Organism: Ornithodoros moubata (NCBI:txid6938)

Foldseek 3Di:
DVVVVVVVVVVVVVVVVVVVVVVPDPDDDDDCPPVVVVVVVVVVVVVVVVVVVVVVVVVVVVVVVVVVVVVVVVVVVVVVVVVVVVVVVVVVVVVVVVVVVCVVVVVVVVVVVVVVVVVVVVVVVVVVVVVVVVVVVVVVVVVVVVVVVVVVVVVVVVVVVVVVVVVVVVVVVVVVVVVVVVVVVVVVVVVVVVVVVVVVVVVVQVVVCVVPVDRPPDPPPPPDPPPPVNPPPPDDPVVVVVVVVVVPPPDPPPPDDDDDPPDDPDDDDDPPPPPPPDDDDDDDDD